Protein AF-A0A7K2IYK0-F1 (afdb_monomer)

Solvent-accessible surface area (backbone atoms only — not comparable to full-atom values): 10012 Å² total; per-residue (Å²): 140,80,87,85,76,92,76,75,66,69,66,56,57,59,49,54,52,54,53,42,45,49,52,19,52,49,24,23,32,51,33,7,49,50,54,51,48,41,28,55,75,58,66,58,79,73,91,75,62,90,92,61,56,68,71,55,55,51,32,27,40,65,24,76,40,80,71,54,72,70,56,46,51,54,50,40,61,76,27,67,50,50,73,67,58,47,53,55,45,52,54,26,53,54,48,40,45,47,46,61,52,54,50,48,54,49,48,69,73,62,60,61,76,74,62,66,74,70,50,80,82,65,51,75,52,46,52,52,14,51,53,26,45,55,50,19,53,52,26,50,55,48,33,75,68,42,73,95,40,64,69,63,24,50,53,25,46,54,54,18,49,58,21,47,53,46,25,52,53,20,53,49,60,50,55,56,60,65,68,74,111

InterPro domains:
  IPR001387 Cro/C1-type, helix-turn-helix domain [PS50943] (48-86)
  IPR001387 Cro/C1-type, helix-turn-helix domain [SM00530] (34-86)
  IPR001387 Cro/C1-type, helix-turn-helix domain [cd00093] (35-82)
  IPR010982 Lambda repressor-like, DNA-binding domain superfamily [G3DSA:1.10.260.40] (26-110)
  IPR010982 Lambda repressor-like, DNA-binding domain superfamily [SSF47413] (27-82)

Structure (mmCIF, N/CA/C/O backbone):
data_AF-A0A7K2IYK0-F1
#
_entry.id   AF-A0A7K2IYK0-F1
#
loop_
_atom_site.group_PDB
_atom_site.id
_atom_site.type_symbol
_atom_site.label_atom_id
_atom_site.label_alt_id
_atom_site.label_comp_id
_atom_site.label_asym_id
_atom_site.label_entity_id
_atom_site.label_seq_id
_atom_site.pdbx_PDB_ins_code
_atom_site.Cartn_x
_atom_site.Cartn_y
_atom_site.Cartn_z
_atom_site.occupancy
_atom_site.B_iso_or_equiv
_atom_site.auth_seq_id
_atom_site.auth_comp_id
_atom_site.auth_asym_id
_atom_site.auth_atom_id
_atom_site.pdbx_PDB_model_num
ATOM 1 N N . MET A 1 1 ? 53.765 -13.766 -18.288 1.00 39.53 1 MET A N 1
ATOM 2 C CA . MET A 1 1 ? 52.969 -14.179 -17.116 1.00 39.53 1 MET A CA 1
ATOM 3 C C . MET A 1 1 ? 52.402 -12.918 -16.496 1.00 39.53 1 MET A C 1
ATOM 5 O O . MET A 1 1 ? 53.135 -12.259 -15.785 1.00 39.53 1 MET A O 1
ATOM 9 N N . ASN A 1 2 ? 51.169 -12.548 -16.836 1.00 37.56 2 ASN A N 1
ATOM 10 C CA . ASN A 1 2 ? 50.399 -11.552 -16.092 1.00 37.56 2 ASN A CA 1
ATOM 11 C C . ASN A 1 2 ? 49.021 -12.178 -15.865 1.00 37.56 2 ASN A C 1
ATOM 13 O O . ASN A 1 2 ? 48.207 -12.258 -16.782 1.00 37.56 2 ASN A O 1
ATOM 17 N N . ASP A 1 3 ? 48.843 -12.726 -14.667 1.00 43.00 3 ASP A N 1
ATOM 18 C CA . ASP A 1 3 ? 47.574 -13.212 -14.136 1.00 43.00 3 ASP A CA 1
ATOM 19 C C . ASP A 1 3 ? 46.789 -12.010 -13.591 1.00 43.00 3 ASP A C 1
ATOM 21 O O . ASP A 1 3 ? 46.897 -11.664 -12.414 1.00 43.00 3 ASP A O 1
ATOM 25 N N . ASP A 1 4 ? 45.995 -11.362 -14.441 1.00 43.53 4 ASP A N 1
ATOM 26 C CA . ASP A 1 4 ? 44.970 -10.414 -13.998 1.00 43.53 4 ASP A CA 1
ATOM 27 C C . ASP A 1 4 ? 43.726 -11.198 -13.555 1.00 43.53 4 ASP A C 1
ATOM 29 O O . ASP A 1 4 ? 42.873 -11.586 -14.356 1.00 43.53 4 ASP A O 1
ATOM 33 N N . ARG A 1 5 ? 43.630 -11.479 -12.249 1.00 49.78 5 ARG A N 1
ATOM 34 C CA . ARG A 1 5 ? 42.417 -12.050 -11.643 1.00 49.78 5 ARG A CA 1
ATOM 35 C C . ARG A 1 5 ? 41.389 -10.948 -11.355 1.00 49.78 5 ARG A C 1
ATOM 37 O O . ARG A 1 5 ? 41.699 -10.023 -10.604 1.00 49.78 5 ARG A O 1
ATOM 44 N N . PRO A 1 6 ? 40.124 -11.082 -11.792 1.00 43.75 6 PRO A N 1
ATOM 45 C CA . PRO A 1 6 ? 39.056 -10.171 -11.402 1.00 43.75 6 PRO A CA 1
ATOM 46 C C . PRO A 1 6 ? 38.407 -10.669 -10.101 1.00 43.75 6 PRO A C 1
ATOM 48 O O . PRO A 1 6 ? 37.537 -11.536 -10.131 1.00 43.75 6 PRO A O 1
ATOM 51 N N . VAL A 1 7 ? 38.819 -10.149 -8.938 1.00 46.53 7 VAL A N 1
ATOM 52 C CA . VAL A 1 7 ? 38.280 -10.611 -7.632 1.00 46.53 7 VAL A CA 1
ATOM 53 C C . VAL A 1 7 ? 37.374 -9.593 -6.923 1.00 46.53 7 VAL A C 1
ATOM 55 O O . VAL A 1 7 ? 36.789 -9.916 -5.897 1.00 46.53 7 VAL A O 1
ATOM 58 N N . SER A 1 8 ? 37.189 -8.376 -7.448 1.00 51.12 8 SER A N 1
ATOM 59 C CA . SER A 1 8 ? 36.652 -7.276 -6.621 1.00 51.12 8 SER A CA 1
ATOM 60 C C . SER A 1 8 ? 35.183 -6.873 -6.846 1.00 51.12 8 SER A C 1
ATOM 62 O O . SER A 1 8 ? 34.665 -6.082 -6.060 1.00 51.12 8 SER A O 1
ATOM 64 N N . ALA A 1 9 ? 34.486 -7.395 -7.864 1.00 47.53 9 ALA A N 1
ATOM 65 C CA . ALA A 1 9 ? 33.077 -7.044 -8.129 1.00 47.53 9 ALA A CA 1
ATOM 66 C C . ALA A 1 9 ? 32.074 -7.879 -7.304 1.00 47.53 9 ALA A C 1
ATOM 68 O O . ALA A 1 9 ? 31.072 -7.362 -6.815 1.00 47.53 9 ALA A O 1
ATOM 69 N N . LYS A 1 10 ? 32.396 -9.156 -7.061 1.00 44.38 10 LYS A N 1
ATOM 70 C CA . LYS A 1 10 ? 31.484 -10.138 -6.450 1.00 44.38 10 LYS A CA 1
ATOM 71 C C . LYS A 1 10 ? 31.170 -9.858 -4.973 1.00 44.38 10 LYS A C 1
ATOM 73 O O . LYS A 1 10 ? 30.095 -10.202 -4.494 1.00 44.38 10 LYS A O 1
ATOM 78 N N . SER A 1 11 ? 32.085 -9.200 -4.259 1.00 50.72 11 SER A N 1
ATOM 79 C CA . SER A 1 11 ? 31.919 -8.875 -2.834 1.00 50.72 11 SER A CA 1
ATOM 80 C C . SER A 1 11 ? 30.997 -7.678 -2.582 1.00 50.72 11 SER A C 1
ATOM 82 O O . SER A 1 11 ? 30.443 -7.562 -1.497 1.00 50.72 11 SER A O 1
ATOM 84 N N . LYS A 1 12 ? 30.819 -6.783 -3.564 1.00 50.81 12 LYS A N 1
ATOM 85 C CA . LYS A 1 12 ? 30.006 -5.565 -3.403 1.00 50.81 12 LYS A CA 1
ATOM 86 C C . LYS A 1 12 ? 28.524 -5.824 -3.686 1.00 50.81 12 LYS A C 1
ATOM 88 O O . LYS A 1 12 ? 27.671 -5.278 -3.000 1.00 50.81 12 LYS A O 1
ATOM 93 N N . GLU A 1 13 ? 28.233 -6.701 -4.645 1.00 46.62 13 GLU A N 1
ATOM 94 C CA . GLU A 1 13 ? 26.870 -7.132 -4.987 1.00 46.62 13 GLU A CA 1
ATOM 95 C C . GLU A 1 13 ? 26.252 -7.993 -3.874 1.00 46.62 13 GLU A C 1
ATOM 97 O O . GLU A 1 13 ? 25.127 -7.742 -3.455 1.00 46.62 13 GLU A O 1
ATOM 102 N N . ALA A 1 14 ? 27.026 -8.925 -3.302 1.00 55.09 14 ALA A N 1
ATOM 103 C CA . ALA A 1 14 ? 26.563 -9.785 -2.209 1.00 55.09 14 ALA A CA 1
ATOM 104 C C . ALA A 1 14 ? 26.219 -9.015 -0.917 1.00 55.09 14 ALA A C 1
ATOM 106 O O . ALA A 1 14 ? 25.334 -9.432 -0.173 1.00 55.09 14 ALA A O 1
ATOM 107 N N . GLN A 1 15 ? 26.901 -7.895 -0.656 1.00 56.34 15 GLN A N 1
ATOM 108 C CA . GLN A 1 15 ? 26.649 -7.044 0.510 1.00 56.34 15 GLN A CA 1
ATOM 109 C C . GLN A 1 15 ? 25.339 -6.250 0.356 1.00 56.34 15 GLN A C 1
ATOM 111 O O . GLN A 1 15 ? 24.518 -6.222 1.268 1.00 56.34 15 GLN A O 1
ATOM 116 N N . VAL A 1 16 ? 25.107 -5.663 -0.825 1.00 57.41 16 VAL A N 1
ATOM 117 C CA . VAL A 1 16 ? 23.902 -4.863 -1.124 1.00 57.41 16 VAL A CA 1
ATOM 118 C C . VAL A 1 16 ? 22.628 -5.709 -1.042 1.00 57.41 16 VAL A C 1
ATOM 120 O O . VAL A 1 16 ? 21.598 -5.233 -0.560 1.00 57.41 16 VAL A O 1
ATOM 123 N N . ASP A 1 17 ? 22.700 -6.972 -1.463 1.00 57.88 17 ASP A N 1
ATOM 124 C CA . ASP A 1 17 ? 21.565 -7.894 -1.398 1.00 57.88 17 ASP A CA 1
ATOM 125 C C . ASP A 1 17 ? 21.222 -8.299 0.046 1.00 57.88 17 ASP A C 1
ATOM 127 O O . ASP A 1 17 ? 20.044 -8.355 0.407 1.00 57.88 17 ASP A O 1
ATOM 131 N N . GLN A 1 18 ? 22.229 -8.506 0.904 1.00 62.62 18 GLN A N 1
ATOM 132 C CA . GLN A 1 18 ? 22.019 -8.800 2.329 1.00 62.62 18 GLN A CA 1
ATOM 133 C C . GLN A 1 18 ? 21.416 -7.612 3.090 1.00 62.62 18 GLN A C 1
ATOM 135 O O . GLN A 1 18 ? 20.529 -7.803 3.930 1.00 62.62 18 GLN A O 1
ATOM 140 N N . ASP A 1 19 ? 21.848 -6.391 2.773 1.00 63.22 19 ASP A N 1
ATOM 141 C CA . ASP A 1 19 ? 21.317 -5.169 3.382 1.00 63.22 19 ASP A CA 1
ATOM 142 C C . ASP A 1 19 ? 19.855 -4.931 2.959 1.00 63.22 19 ASP A C 1
ATOM 144 O O . ASP A 1 19 ? 19.000 -4.619 3.792 1.00 63.22 19 ASP A O 1
ATOM 148 N N . ALA A 1 20 ? 19.523 -5.160 1.682 1.00 63.69 20 ALA A N 1
ATOM 149 C CA . ALA A 1 20 ? 18.159 -5.028 1.163 1.00 63.69 20 ALA A CA 1
ATOM 150 C C . ALA A 1 20 ? 17.187 -6.074 1.745 1.00 63.69 20 ALA A C 1
ATOM 152 O O . ALA A 1 20 ? 16.039 -5.748 2.075 1.00 63.69 20 ALA A O 1
ATOM 153 N N . ASP A 1 21 ? 17.637 -7.321 1.906 1.00 68.81 21 ASP A N 1
ATOM 154 C CA . ASP A 1 21 ? 16.854 -8.381 2.547 1.00 68.81 21 ASP A CA 1
ATOM 155 C C . ASP A 1 21 ? 16.617 -8.077 4.035 1.00 68.81 21 ASP A C 1
ATOM 157 O O . ASP A 1 21 ? 15.493 -8.227 4.533 1.00 68.81 21 ASP A O 1
ATOM 161 N N . SER A 1 22 ? 17.642 -7.578 4.732 1.00 74.50 22 SER A N 1
ATOM 162 C CA . SER A 1 22 ? 17.552 -7.180 6.142 1.00 74.50 22 SER A CA 1
ATOM 163 C C . SER A 1 22 ? 16.535 -6.056 6.331 1.00 74.50 22 SER A C 1
ATOM 165 O O . SER A 1 22 ? 15.566 -6.239 7.076 1.00 74.50 22 SER A O 1
ATOM 167 N N . LEU A 1 23 ? 16.656 -4.970 5.558 1.00 73.12 23 LEU A N 1
ATOM 168 C CA . LEU A 1 23 ? 15.714 -3.845 5.572 1.00 73.12 23 LEU A CA 1
ATOM 169 C C . LEU A 1 23 ? 14.275 -4.302 5.331 1.00 73.12 23 LEU A C 1
ATOM 171 O O . LEU A 1 23 ? 13.358 -3.900 6.039 1.00 73.12 23 LEU A O 1
ATOM 175 N N . CYS A 1 24 ? 14.053 -5.214 4.389 1.00 80.56 24 CYS A N 1
ATOM 176 C CA . CYS A 1 24 ? 12.716 -5.725 4.127 1.00 80.56 24 CYS A CA 1
ATOM 177 C C . CYS A 1 24 ? 12.115 -6.511 5.291 1.00 80.56 24 CYS A C 1
ATOM 179 O O . CYS A 1 24 ? 10.917 -6.404 5.585 1.00 80.56 24 CYS A O 1
ATOM 181 N N . THR A 1 25 ? 12.917 -7.372 5.921 1.00 83.38 25 THR A N 1
ATOM 182 C CA . THR A 1 25 ? 12.450 -8.142 7.076 1.00 83.38 25 THR A CA 1
ATOM 183 C C . THR A 1 25 ? 12.126 -7.227 8.250 1.00 83.38 25 THR A C 1
ATOM 185 O O . THR A 1 25 ? 11.125 -7.456 8.933 1.00 83.38 25 THR A O 1
ATOM 188 N N . GLU A 1 26 ? 12.901 -6.161 8.438 1.00 85.25 26 GLU A N 1
ATOM 189 C CA . GLU A 1 26 ? 12.633 -5.123 9.428 1.00 85.25 26 GLU A CA 1
ATOM 190 C C . GLU A 1 26 ? 11.367 -4.333 9.095 1.00 85.25 26 GLU A C 1
ATOM 192 O O . GLU A 1 26 ? 10.485 -4.239 9.948 1.00 85.25 26 GLU A O 1
ATOM 197 N N . SER A 1 27 ? 11.189 -3.876 7.852 1.00 85.31 27 SER A N 1
ATOM 198 C CA . SER A 1 27 ? 9.978 -3.166 7.417 1.00 85.31 27 SER A CA 1
ATOM 199 C C . SER A 1 27 ? 8.718 -4.021 7.565 1.00 85.31 27 SER A C 1
ATOM 201 O O . SER A 1 27 ? 7.690 -3.525 8.023 1.00 85.31 27 SER A O 1
ATOM 203 N N . LYS A 1 28 ? 8.780 -5.328 7.264 1.00 88.31 28 LYS A N 1
ATOM 204 C CA . LYS A 1 28 ? 7.661 -6.260 7.507 1.00 88.31 28 LYS A CA 1
ATOM 205 C C . LYS A 1 28 ? 7.306 -6.361 8.990 1.00 88.31 28 LYS A C 1
ATOM 207 O O . LYS A 1 28 ? 6.127 -6.338 9.341 1.00 88.31 28 LYS A O 1
ATOM 212 N N . LYS A 1 29 ? 8.308 -6.474 9.866 1.00 89.75 29 LYS A N 1
ATOM 213 C CA . LYS A 1 29 ? 8.097 -6.512 11.321 1.00 89.75 29 LYS A CA 1
ATOM 214 C C . LYS A 1 29 ? 7.529 -5.188 11.828 1.00 89.75 29 LYS A C 1
ATOM 216 O O . LYS A 1 29 ? 6.571 -5.203 12.596 1.00 89.75 29 LYS A O 1
ATOM 221 N N . ALA A 1 30 ? 8.073 -4.064 11.371 1.00 89.56 30 ALA A N 1
ATOM 222 C CA . ALA A 1 30 ? 7.608 -2.730 11.727 1.00 89.56 30 ALA A CA 1
ATOM 223 C C . ALA A 1 30 ? 6.153 -2.506 11.286 1.00 89.56 30 ALA A C 1
ATOM 225 O O . ALA A 1 30 ? 5.342 -2.054 12.094 1.00 89.56 30 ALA A O 1
ATOM 226 N N . LEU A 1 31 ? 5.790 -2.917 10.063 1.00 89.56 31 LEU A N 1
ATOM 227 C CA . LEU A 1 31 ? 4.408 -2.895 9.578 1.00 89.56 31 LEU A CA 1
ATOM 228 C C . LEU A 1 31 ? 3.490 -3.716 10.489 1.00 89.56 31 LEU A C 1
ATOM 230 O O . LEU A 1 31 ? 2.435 -3.240 10.901 1.00 89.56 31 LEU A O 1
ATOM 234 N N . GLY A 1 32 ? 3.901 -4.937 10.836 1.00 90.81 32 GLY A N 1
ATOM 235 C CA . GLY A 1 32 ? 3.133 -5.807 11.722 1.00 90.81 32 GLY A CA 1
ATOM 236 C C . GLY A 1 32 ? 2.910 -5.201 13.111 1.00 90.81 32 GLY A C 1
ATOM 237 O O . GLY A 1 32 ? 1.790 -5.218 13.625 1.00 90.81 32 GLY A O 1
ATOM 238 N N . VAL A 1 33 ? 3.952 -4.603 13.698 1.00 92.38 33 VAL A N 1
ATOM 239 C CA . VAL A 1 33 ? 3.872 -3.896 14.987 1.00 92.38 33 VAL A CA 1
ATOM 240 C C . VAL A 1 33 ? 2.937 -2.692 14.899 1.00 92.38 33 VAL A C 1
ATOM 242 O O . VAL A 1 33 ? 2.118 -2.503 15.801 1.00 92.38 33 VAL A O 1
ATOM 245 N N . HIS A 1 34 ? 3.028 -1.905 13.827 1.00 91.19 34 HIS A N 1
ATOM 246 C CA . HIS A 1 34 ? 2.180 -0.733 13.604 1.00 91.19 34 HIS A CA 1
ATOM 247 C C . HIS A 1 34 ? 0.703 -1.119 13.480 1.00 91.19 34 HIS A C 1
ATOM 249 O O . HIS A 1 34 ? -0.133 -0.624 14.232 1.00 91.19 34 HIS A O 1
ATOM 255 N N . LEU A 1 35 ? 0.386 -2.106 12.638 1.00 88.44 35 LEU A N 1
ATOM 256 C CA . LEU A 1 35 ? -0.976 -2.632 12.489 1.00 88.44 35 LEU A CA 1
ATOM 257 C C . LEU A 1 35 ? -1.519 -3.212 13.802 1.00 88.44 35 LEU A C 1
ATOM 259 O O . LEU A 1 35 ? -2.680 -3.000 14.145 1.00 88.44 35 LEU A O 1
ATOM 263 N N . LYS A 1 36 ? -0.671 -3.887 14.586 1.00 89.12 36 LYS A N 1
ATOM 264 C CA . LYS A 1 36 ? -1.047 -4.398 15.910 1.00 89.12 36 LYS A CA 1
ATOM 265 C C . LYS A 1 36 ? -1.359 -3.272 16.901 1.00 89.12 36 LYS A C 1
ATOM 267 O O . LYS A 1 36 ? -2.216 -3.465 17.764 1.00 89.12 36 LYS A O 1
ATOM 272 N N . ARG A 1 37 ? -0.663 -2.130 16.821 1.00 89.69 37 ARG A N 1
ATOM 273 C CA . ARG A 1 37 ? -0.957 -0.941 17.640 1.00 89.69 37 ARG A CA 1
ATOM 274 C C . ARG A 1 37 ? -2.292 -0.326 17.237 1.00 89.69 37 ARG A C 1
ATOM 276 O O . ARG A 1 37 ? -3.129 -0.162 18.115 1.00 89.69 37 ARG A O 1
ATOM 283 N N . LEU A 1 38 ? -2.514 -0.096 15.943 1.00 88.56 38 LEU A N 1
ATOM 284 C CA . LEU A 1 38 ? -3.783 0.429 15.422 1.00 88.56 38 LEU A CA 1
ATOM 285 C C . LEU A 1 38 ? -4.968 -0.445 15.848 1.00 88.56 38 LEU A C 1
ATOM 287 O O . LEU A 1 38 ? -5.929 0.055 16.422 1.00 88.56 38 LEU A O 1
ATOM 291 N N . ARG A 1 39 ? -4.841 -1.772 15.721 1.00 86.50 39 ARG A N 1
ATOM 292 C CA . ARG A 1 39 ? -5.861 -2.714 16.200 1.00 86.50 39 ARG A CA 1
ATOM 293 C C . ARG A 1 39 ? -6.176 -2.547 17.691 1.00 86.50 39 ARG A C 1
ATOM 295 O O . ARG A 1 39 ? -7.332 -2.623 18.093 1.00 86.50 39 ARG A O 1
ATOM 302 N N . LYS A 1 40 ? -5.145 -2.376 18.527 1.00 87.44 40 LYS A N 1
ATOM 303 C CA . LYS A 1 40 ? -5.315 -2.196 19.978 1.00 87.44 40 LYS A CA 1
ATOM 304 C C . LYS A 1 40 ? -5.993 -0.871 20.314 1.00 87.44 40 LYS A C 1
ATOM 306 O O . LYS A 1 40 ? -6.831 -0.861 21.206 1.00 87.44 40 LYS A O 1
ATOM 311 N N . VAL A 1 41 ? -5.626 0.208 19.622 1.00 86.44 41 VAL A N 1
ATOM 312 C CA . VAL A 1 41 ? -6.247 1.532 19.786 1.00 86.44 41 VAL A CA 1
ATOM 313 C C . VAL A 1 41 ? -7.725 1.478 19.405 1.00 86.44 41 VAL A C 1
ATOM 315 O O . VAL A 1 41 ? -8.555 1.981 20.150 1.00 86.44 41 VAL A O 1
ATOM 318 N N . ALA A 1 42 ? -8.061 0.757 18.335 1.00 82.56 42 ALA A N 1
ATOM 319 C CA . ALA A 1 42 ? -9.439 0.498 17.925 1.00 82.56 42 ALA A CA 1
ATOM 320 C C . ALA A 1 42 ? -10.220 -0.430 18.886 1.00 82.56 42 ALA A C 1
ATOM 322 O O . ALA A 1 42 ? -11.370 -0.767 18.624 1.00 82.56 42 ALA A O 1
ATOM 323 N N . GLY A 1 43 ? -9.608 -0.913 19.977 1.00 79.56 43 GLY A N 1
ATOM 324 C CA . GLY A 1 43 ? -10.257 -1.820 20.932 1.00 79.56 43 GLY A CA 1
ATOM 325 C C . GLY A 1 43 ? -10.560 -3.214 20.369 1.00 79.56 43 GLY A C 1
ATOM 326 O O . GLY A 1 43 ? -11.284 -3.994 20.986 1.00 79.56 43 GLY A O 1
ATOM 327 N N . LEU A 1 44 ? -9.996 -3.566 19.211 1.00 76.38 44 LEU A N 1
ATOM 328 C CA . LEU A 1 44 ? -10.307 -4.808 18.510 1.00 76.38 44 LEU A CA 1
ATOM 329 C C . LEU A 1 44 ? -9.462 -5.965 19.063 1.00 76.38 44 LEU A C 1
ATOM 331 O O . LEU A 1 44 ? -8.387 -6.298 18.556 1.00 76.38 44 LEU A O 1
ATOM 335 N N . SER A 1 45 ? -9.945 -6.619 20.120 1.00 63.12 45 SER A N 1
ATOM 336 C CA . SER A 1 45 ? -9.295 -7.800 20.703 1.00 63.12 45 SER A CA 1
ATOM 337 C C . SER A 1 45 ? -9.812 -9.104 20.090 1.00 63.12 45 SER A C 1
ATOM 339 O O . SER A 1 45 ? -10.503 -9.879 20.738 1.00 63.12 45 SER A O 1
ATOM 341 N N . GLY A 1 46 ? -9.438 -9.379 18.842 1.00 58.59 46 GLY A N 1
ATOM 342 C CA . GLY A 1 46 ? -9.707 -10.672 18.211 1.00 58.59 46 GLY A CA 1
ATOM 343 C C . GLY A 1 46 ? -11.175 -10.916 17.832 1.00 58.59 46 GLY A C 1
ATOM 344 O O . GLY A 1 46 ? -12.111 -10.620 18.557 1.00 58.59 46 GLY A O 1
ATOM 345 N N . TYR A 1 47 ? -11.340 -11.523 16.657 1.00 50.19 47 TYR A N 1
ATOM 346 C CA . TYR A 1 47 ? -12.607 -11.994 16.098 1.00 50.19 47 TYR A CA 1
ATOM 347 C C . TYR A 1 47 ? -13.642 -10.912 15.753 1.00 50.19 47 TYR A C 1
ATOM 349 O O . TYR A 1 47 ? -14.689 -10.798 16.380 1.00 50.19 47 TYR A O 1
ATOM 357 N N . ARG A 1 48 ? -13.349 -10.174 14.672 1.00 52.00 48 ARG A N 1
ATOM 358 C CA . ARG A 1 48 ? -14.239 -9.914 13.513 1.00 52.00 48 ARG A CA 1
ATOM 359 C C . ARG A 1 48 ? -13.693 -8.746 12.688 1.00 52.00 48 ARG A C 1
ATOM 361 O O . ARG A 1 48 ? -14.329 -7.716 12.523 1.00 52.00 48 ARG A O 1
ATOM 368 N N . LEU A 1 49 ? -12.509 -8.934 12.111 1.00 59.31 49 LEU A N 1
ATOM 369 C CA . LEU A 1 49 ? -12.233 -8.268 10.842 1.00 59.31 49 LEU A CA 1
ATOM 370 C C . LEU A 1 49 ? -13.014 -9.072 9.808 1.00 59.31 49 LEU A C 1
ATOM 372 O O . LEU A 1 49 ? -12.623 -10.194 9.485 1.00 59.31 49 LEU A O 1
ATOM 376 N N . SER A 1 50 ? -14.185 -8.579 9.410 1.00 56.12 50 SER A N 1
ATOM 377 C CA . SER A 1 50 ? -15.093 -9.266 8.491 1.00 56.12 50 SER A CA 1
ATOM 378 C C . SER A 1 50 ? -14.336 -9.744 7.245 1.00 56.12 50 SER A C 1
ATOM 380 O O . SER A 1 50 ? -1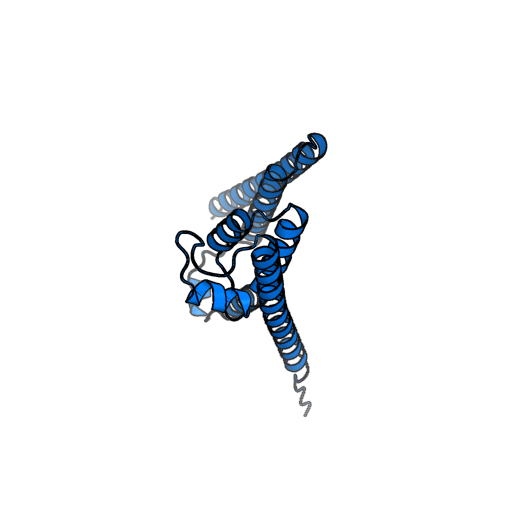3.937 -8.934 6.409 1.00 56.12 50 SER A O 1
ATOM 382 N N . GLY A 1 51 ? -14.116 -11.058 7.140 1.00 63.78 51 GLY A N 1
ATOM 383 C CA . GLY A 1 51 ? -13.507 -11.695 5.969 1.00 63.78 51 GLY A CA 1
ATOM 384 C C . GLY A 1 51 ? -11.991 -11.941 5.997 1.00 63.78 51 GLY A C 1
ATOM 385 O O . GLY A 1 51 ? -11.450 -12.276 4.947 1.00 63.78 51 GLY A O 1
ATOM 386 N N . VAL A 1 52 ? -11.289 -11.804 7.132 1.00 70.00 52 VAL A N 1
ATOM 387 C CA . VAL A 1 52 ? -9.852 -12.153 7.225 1.00 70.00 52 VAL A CA 1
ATOM 388 C C . VAL A 1 52 ? -9.596 -13.178 8.329 1.00 70.00 52 VAL A C 1
ATOM 390 O O . VAL A 1 52 ? -9.884 -12.927 9.499 1.00 70.00 52 VAL A O 1
ATOM 393 N N . ASP A 1 53 ? -8.987 -14.312 7.971 1.00 76.69 53 ASP A N 1
ATOM 394 C CA . ASP A 1 53 ? -8.615 -15.352 8.932 1.00 76.69 53 ASP A CA 1
ATOM 395 C C . ASP A 1 53 ? -7.643 -14.841 10.001 1.00 76.69 53 ASP A C 1
ATOM 397 O O . ASP A 1 53 ? -6.637 -14.184 9.713 1.00 76.69 53 ASP A O 1
ATOM 401 N N . GLN A 1 54 ? -7.872 -15.252 11.249 1.00 78.25 54 GLN A N 1
ATOM 402 C CA . GLN A 1 54 ? -6.995 -14.942 12.383 1.00 78.25 54 GLN A CA 1
ATOM 403 C C . GLN A 1 54 ? -5.540 -15.372 12.130 1.00 78.25 54 GLN A C 1
ATOM 405 O O . GLN A 1 54 ? -4.600 -14.679 12.525 1.00 78.25 54 GLN A O 1
ATOM 410 N N . SER A 1 55 ? -5.341 -16.498 11.437 1.00 81.75 55 SER A N 1
ATOM 411 C CA . SER A 1 55 ? -4.008 -16.990 11.076 1.00 81.75 55 SER A CA 1
ATOM 412 C C . SER A 1 55 ? -3.277 -16.036 10.123 1.00 81.75 55 SER A C 1
ATOM 414 O O . SER A 1 55 ? -2.054 -15.909 10.190 1.00 81.75 55 SER A O 1
ATOM 416 N N . THR A 1 56 ? -4.010 -15.355 9.243 1.00 82.12 56 THR A N 1
ATOM 417 C CA . THR A 1 56 ? -3.484 -14.375 8.289 1.00 82.12 56 THR A CA 1
ATOM 418 C C . THR A 1 56 ? -3.131 -13.082 9.011 1.00 82.12 56 THR A C 1
ATOM 420 O O . THR A 1 56 ? -2.003 -12.609 8.884 1.00 82.12 56 THR A O 1
ATOM 423 N N . VAL A 1 57 ? -4.028 -12.576 9.865 1.00 83.44 57 VAL A N 1
ATOM 424 C CA . VAL A 1 57 ? -3.766 -11.393 10.704 1.00 83.44 57 VAL A CA 1
ATOM 425 C C . VAL A 1 57 ? -2.539 -11.612 11.590 1.00 83.44 57 VAL A C 1
ATOM 427 O O . VAL A 1 57 ? -1.653 -10.766 11.636 1.00 83.44 57 VAL A O 1
ATOM 430 N N . SER A 1 58 ? -2.419 -12.777 12.232 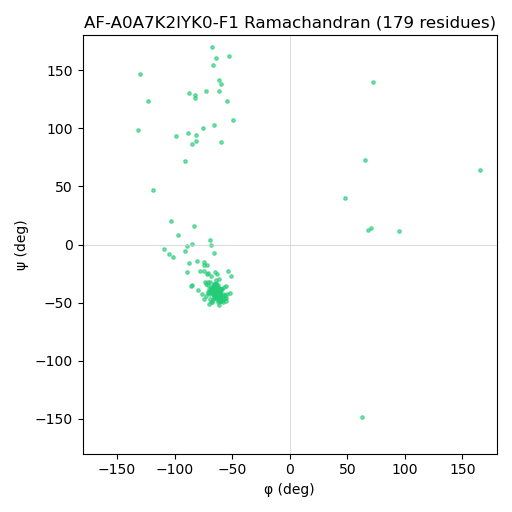1.00 84.38 58 SER A N 1
ATOM 431 C CA . SER A 1 58 ? -1.255 -13.111 13.062 1.00 84.38 58 SER A CA 1
ATOM 432 C C . SER A 1 58 ? 0.050 -13.133 12.260 1.00 84.38 58 SER A C 1
ATOM 434 O O . SER A 1 58 ? 1.061 -12.573 12.693 1.00 84.38 58 SER A O 1
ATOM 436 N N . ARG A 1 59 ? 0.045 -13.736 11.065 1.00 85.44 59 ARG A N 1
ATOM 437 C CA . ARG A 1 59 ? 1.220 -13.758 10.180 1.00 85.44 59 ARG A CA 1
ATOM 438 C C . ARG A 1 59 ? 1.616 -12.355 9.707 1.00 85.44 59 ARG A C 1
ATOM 440 O O . ARG A 1 59 ? 2.808 -12.095 9.569 1.00 85.44 59 ARG A O 1
ATOM 447 N N . ILE A 1 60 ? 0.652 -11.460 9.499 1.00 86.69 60 ILE A N 1
ATOM 448 C CA . ILE A 1 60 ? 0.904 -10.053 9.152 1.00 86.69 60 ILE A CA 1
ATOM 449 C C . ILE A 1 60 ? 1.481 -9.299 10.354 1.00 86.69 60 ILE A C 1
ATOM 451 O O . ILE A 1 60 ? 2.543 -8.695 10.249 1.00 86.69 60 ILE A O 1
ATOM 455 N N . GLU A 1 61 ? 0.838 -9.385 11.520 1.00 86.75 61 GLU A N 1
ATOM 456 C CA . GLU A 1 61 ? 1.257 -8.680 12.743 1.00 86.75 61 GLU A CA 1
ATOM 457 C C . GLU A 1 61 ? 2.631 -9.123 13.261 1.00 86.75 61 GLU A C 1
ATOM 459 O O . GLU A 1 61 ? 3.316 -8.367 13.946 1.00 86.75 61 GLU A O 1
ATOM 464 N N . THR A 1 62 ? 3.046 -10.348 12.936 1.00 86.50 62 THR A N 1
ATOM 465 C CA . THR A 1 62 ? 4.382 -10.875 13.253 1.00 86.50 62 THR A CA 1
ATOM 466 C C . THR A 1 62 ? 5.423 -10.581 12.169 1.00 86.50 62 THR A C 1
ATOM 468 O O . THR A 1 62 ? 6.583 -10.956 12.327 1.00 86.50 62 THR A O 1
ATOM 471 N N . GLY A 1 63 ? 5.036 -9.928 11.067 1.00 84.69 63 GLY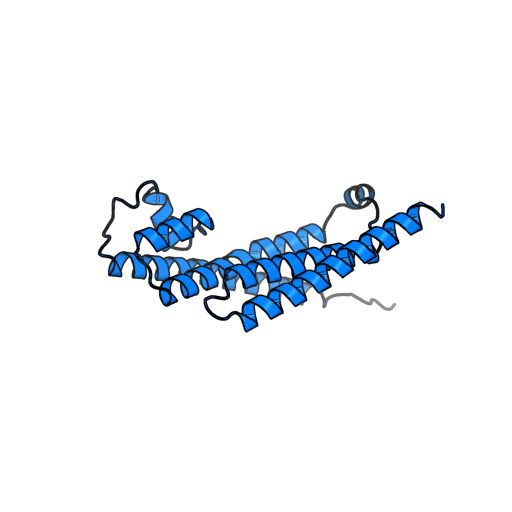 A N 1
ATOM 472 C CA . GLY A 1 63 ? 5.920 -9.619 9.942 1.00 84.69 63 GLY A CA 1
ATOM 473 C C . GLY A 1 63 ? 6.338 -10.838 9.114 1.00 84.69 63 GLY A C 1
ATOM 474 O O . GLY A 1 63 ? 7.271 -10.753 8.317 1.00 84.69 63 GLY A O 1
ATOM 475 N N . ARG A 1 64 ? 5.671 -11.989 9.287 1.00 83.12 64 ARG A N 1
ATOM 476 C CA . ARG A 1 64 ? 5.948 -13.211 8.513 1.00 83.12 64 ARG A CA 1
ATOM 477 C C . ARG A 1 64 ? 5.455 -13.105 7.078 1.00 83.12 64 ARG A C 1
ATOM 479 O O . ARG A 1 64 ? 6.081 -13.665 6.183 1.00 83.12 64 ARG A O 1
ATOM 486 N N . ILE A 1 65 ? 4.343 -12.406 6.861 1.00 82.81 65 ILE A N 1
ATOM 487 C CA . ILE A 1 65 ? 3.804 -12.144 5.526 1.00 82.81 65 ILE A CA 1
ATOM 488 C C . ILE A 1 65 ? 3.510 -10.660 5.359 1.00 82.81 65 ILE A C 1
ATOM 490 O O . ILE A 1 65 ? 3.110 -9.977 6.300 1.00 82.81 65 ILE A O 1
ATOM 494 N N . ARG A 1 66 ? 3.679 -10.177 4.132 1.00 85.19 66 ARG A N 1
ATOM 495 C CA . ARG A 1 66 ? 3.223 -8.853 3.721 1.00 85.19 66 ARG A CA 1
ATOM 496 C C . ARG A 1 66 ? 1.770 -8.970 3.235 1.00 85.19 66 ARG A C 1
ATOM 498 O O . ARG A 1 66 ? 1.505 -9.855 2.419 1.00 85.19 66 ARG A O 1
ATOM 505 N N . PRO A 1 67 ? 0.836 -8.123 3.699 1.00 85.19 67 PRO A N 1
ATOM 506 C CA . PRO A 1 67 ? -0.528 -8.116 3.174 1.00 85.19 67 PRO A CA 1
ATOM 507 C C . PRO A 1 67 ? -0.552 -7.645 1.713 1.00 85.19 67 PRO A C 1
ATOM 509 O O . PRO A 1 67 ? 0.323 -6.890 1.283 1.00 85.19 67 PRO A O 1
ATOM 512 N N . SER A 1 68 ? -1.561 -8.055 0.940 1.00 85.06 68 SER A N 1
ATOM 513 C CA . SER A 1 68 ? -1.850 -7.392 -0.339 1.00 85.06 68 SER A CA 1
ATOM 514 C C . SER A 1 68 ? -2.280 -5.943 -0.089 1.00 85.06 68 SER A C 1
ATOM 516 O O . SER A 1 68 ? -2.691 -5.606 1.022 1.00 85.06 68 SER A O 1
ATOM 518 N N . HIS A 1 69 ? -2.200 -5.087 -1.112 1.00 86.25 69 HIS A N 1
ATOM 519 C CA . HIS A 1 69 ? -2.669 -3.703 -0.995 1.00 86.25 69 HIS A CA 1
ATOM 520 C C . HIS A 1 69 ? -4.133 -3.660 -0.541 1.00 86.25 69 HIS A C 1
ATOM 522 O O . HIS A 1 69 ? -4.468 -2.985 0.421 1.00 86.25 69 HIS A O 1
ATOM 528 N N . GLU A 1 70 ? -4.994 -4.448 -1.186 1.00 85.19 70 GLU A N 1
ATOM 529 C CA . GLU A 1 70 ? -6.415 -4.525 -0.852 1.00 85.19 70 GLU A CA 1
ATOM 530 C C . GLU A 1 70 ? -6.656 -4.976 0.596 1.00 85.19 70 GLU A C 1
ATOM 532 O O . GLU A 1 70 ? -7.466 -4.385 1.306 1.00 85.19 70 GLU A O 1
ATOM 537 N N . LEU A 1 71 ? -5.918 -5.988 1.066 1.00 85.50 71 LEU A N 1
ATOM 538 C CA . LEU A 1 71 ? -6.018 -6.445 2.448 1.00 85.50 71 LEU A CA 1
ATOM 539 C C . LEU A 1 71 ? -5.525 -5.377 3.432 1.00 85.50 71 LEU A C 1
ATOM 541 O O . LEU A 1 71 ? -6.142 -5.195 4.476 1.00 85.50 71 LEU A O 1
ATOM 545 N N . LEU A 1 72 ? -4.445 -4.662 3.107 1.00 89.06 72 LEU A N 1
ATOM 546 C CA . LEU A 1 72 ? -3.951 -3.552 3.921 1.00 89.06 72 LEU A CA 1
ATOM 547 C C . LEU A 1 72 ? -5.007 -2.448 4.045 1.00 89.06 72 LEU A C 1
ATOM 549 O O . LEU A 1 72 ? -5.281 -2.011 5.158 1.00 89.06 72 LEU A O 1
ATOM 553 N N . THR A 1 73 ? -5.632 -2.046 2.935 1.00 87.38 73 THR A N 1
ATOM 554 C CA . THR A 1 73 ? -6.705 -1.043 2.937 1.00 87.38 73 THR A CA 1
ATOM 555 C C . THR A 1 73 ? -7.864 -1.485 3.830 1.00 87.38 73 THR A C 1
ATOM 557 O O . THR A 1 73 ? -8.233 -0.753 4.742 1.00 87.38 73 THR A O 1
ATOM 560 N N . ARG A 1 74 ? -8.351 -2.727 3.675 1.00 86.38 74 ARG A N 1
ATOM 561 C CA . ARG A 1 74 ? -9.428 -3.268 4.526 1.00 86.38 74 ARG A CA 1
ATOM 562 C C . ARG A 1 74 ? -9.064 -3.290 6.012 1.00 86.38 74 ARG A C 1
ATOM 564 O O . ARG A 1 74 ? -9.922 -3.036 6.850 1.00 86.38 74 ARG A O 1
ATOM 571 N N . LEU A 1 75 ? -7.812 -3.613 6.352 1.00 85.81 75 LEU A N 1
ATOM 572 C CA . LEU A 1 75 ? -7.343 -3.601 7.741 1.00 85.81 75 LEU A CA 1
ATOM 573 C C . LEU A 1 75 ? -7.329 -2.182 8.312 1.00 85.81 75 LEU A C 1
ATOM 575 O O . LEU A 1 75 ? -7.779 -1.985 9.433 1.00 85.81 75 LEU A O 1
ATOM 579 N N . LEU A 1 76 ? -6.838 -1.202 7.553 1.00 88.50 76 LEU A N 1
ATOM 580 C CA . LEU A 1 76 ? -6.790 0.196 7.987 1.00 88.50 76 LEU A CA 1
ATOM 581 C C . LEU A 1 76 ? -8.184 0.807 8.138 1.00 88.50 76 LEU A C 1
ATOM 583 O O . LEU A 1 76 ? -8.407 1.567 9.077 1.00 88.50 76 LEU A O 1
ATOM 587 N N . ASP A 1 77 ? -9.116 0.454 7.252 1.00 87.75 77 ASP A N 1
ATOM 588 C CA . ASP A 1 77 ? -10.514 0.870 7.366 1.00 87.75 77 ASP A CA 1
ATOM 589 C C . ASP A 1 77 ? -11.167 0.257 8.604 1.00 87.75 77 ASP A C 1
ATOM 591 O O . ASP A 1 77 ? -11.790 0.965 9.387 1.00 87.75 77 ASP A O 1
ATOM 595 N N . ALA A 1 78 ? -10.962 -1.039 8.837 1.00 84.81 78 ALA A N 1
ATOM 596 C CA . ALA A 1 78 ? -11.530 -1.710 9.998 1.00 84.81 78 ALA A CA 1
ATOM 597 C C . ALA A 1 78 ? -10.882 -1.294 11.329 1.00 84.81 78 ALA A C 1
ATOM 599 O O . ALA A 1 78 ? -11.509 -1.421 12.373 1.00 84.81 78 ALA A O 1
ATOM 600 N N . TYR A 1 79 ? -9.636 -0.818 11.308 1.00 85.88 79 TYR A N 1
ATOM 601 C CA . TYR A 1 79 ? -8.969 -0.235 12.475 1.00 85.88 79 TYR A CA 1
ATOM 602 C C . TYR A 1 79 ? -9.284 1.248 12.662 1.00 85.88 79 TYR A C 1
ATOM 604 O O . TYR A 1 79 ? -8.732 1.848 13.580 1.00 85.88 79 TYR A O 1
ATOM 612 N N . GLU A 1 80 ? -10.106 1.834 11.784 1.00 85.75 80 GLU A N 1
ATOM 613 C CA . GLU A 1 80 ? -10.413 3.267 11.768 1.00 85.75 80 GLU A CA 1
ATOM 614 C C . GLU A 1 80 ? -9.139 4.123 11.855 1.00 85.75 80 GLU A C 1
ATOM 616 O O . GLU A 1 80 ? -9.077 5.127 12.560 1.00 85.75 80 GLU A O 1
ATOM 621 N N . ALA A 1 81 ? -8.086 3.690 11.150 1.00 86.19 81 ALA A N 1
ATOM 622 C CA . ALA A 1 81 ? -6.790 4.346 11.208 1.00 86.19 81 ALA A CA 1
ATOM 623 C C . ALA A 1 81 ? -6.905 5.792 10.712 1.00 86.19 81 ALA A C 1
ATOM 625 O O . ALA A 1 81 ? -7.465 6.046 9.637 1.00 86.19 81 ALA A O 1
ATOM 626 N N . ASP A 1 82 ? -6.334 6.713 11.480 1.00 83.31 82 ASP A N 1
ATOM 627 C CA . ASP A 1 82 ? -6.193 8.114 11.114 1.00 83.31 82 ASP A CA 1
ATOM 628 C C . ASP A 1 82 ? -5.224 8.297 9.936 1.00 83.31 82 ASP A C 1
ATOM 630 O O . ASP A 1 82 ? -4.552 7.365 9.480 1.00 83.31 82 ASP A O 1
ATOM 634 N N . GLN A 1 83 ? -5.177 9.514 9.394 1.00 80.31 83 GLN A N 1
ATOM 635 C CA . GLN A 1 83 ? -4.373 9.811 8.210 1.00 80.31 83 GLN A CA 1
ATOM 636 C C . GLN A 1 83 ? -2.885 9.496 8.432 1.00 80.31 83 GLN A C 1
ATOM 638 O O . GLN A 1 83 ? -2.257 8.873 7.577 1.00 80.31 83 GLN A O 1
ATOM 643 N N . GLU A 1 84 ? -2.344 9.851 9.598 1.00 81.75 84 GLU A N 1
ATOM 644 C CA . GLU A 1 84 ? -0.953 9.572 9.966 1.00 81.75 84 GLU A CA 1
ATOM 645 C C . GLU A 1 84 ? -0.693 8.061 10.083 1.00 81.75 84 GLU A C 1
ATOM 647 O O . GLU A 1 84 ? 0.267 7.531 9.513 1.00 81.75 84 GLU A O 1
ATOM 652 N N . GLY A 1 85 ? -1.594 7.324 10.740 1.00 81.31 85 GLY A N 1
ATOM 653 C CA . GLY A 1 85 ? -1.521 5.873 10.849 1.00 81.31 85 GLY A CA 1
ATOM 654 C C . GLY A 1 85 ? -1.570 5.170 9.492 1.00 81.31 85 GLY A C 1
ATOM 655 O O . GLY A 1 85 ? -0.837 4.194 9.288 1.00 81.31 85 GLY A O 1
ATOM 656 N N . ARG A 1 86 ? -2.381 5.675 8.555 1.00 88.50 86 ARG A N 1
ATOM 657 C CA . ARG A 1 86 ? -2.476 5.177 7.173 1.00 88.50 86 ARG A CA 1
ATOM 658 C C . ARG A 1 86 ? -1.194 5.441 6.388 1.00 88.50 86 ARG A C 1
ATOM 660 O O . ARG A 1 86 ? -0.667 4.511 5.777 1.00 88.50 86 ARG A O 1
ATOM 667 N N . GLU A 1 87 ? -0.675 6.666 6.416 1.00 84.81 87 GLU A N 1
ATOM 668 C CA . GLU A 1 87 ? 0.560 7.040 5.714 1.00 84.81 87 GLU A CA 1
ATOM 669 C C . GLU A 1 87 ? 1.744 6.194 6.185 1.00 84.81 87 GLU A C 1
ATOM 671 O O . GLU A 1 87 ? 2.440 5.582 5.368 1.00 84.81 87 GLU A O 1
ATOM 676 N N . GLN A 1 88 ? 1.904 6.052 7.502 1.00 86.88 88 GLN A N 1
ATOM 677 C CA . GLN A 1 88 ? 2.959 5.229 8.081 1.00 86.88 88 GLN A CA 1
ATOM 678 C C . GLN A 1 88 ? 2.824 3.750 7.684 1.00 86.88 88 GLN A C 1
ATOM 680 O O . GLN A 1 88 ? 3.822 3.085 7.397 1.00 86.88 88 GLN A O 1
ATOM 685 N N . ALA A 1 89 ? 1.598 3.221 7.616 1.00 89.44 89 ALA A N 1
ATOM 686 C CA . ALA A 1 89 ? 1.361 1.849 7.176 1.00 89.44 89 ALA A CA 1
ATOM 687 C C . ALA A 1 89 ? 1.738 1.637 5.699 1.00 89.44 89 ALA A C 1
ATOM 689 O O . ALA A 1 89 ? 2.381 0.636 5.376 1.00 89.44 89 ALA A O 1
ATOM 690 N N . TYR A 1 90 ? 1.387 2.570 4.808 1.00 88.38 90 TYR A N 1
ATOM 691 C CA . TYR A 1 90 ? 1.740 2.479 3.388 1.00 88.38 90 TYR A CA 1
ATOM 692 C C . TYR A 1 90 ? 3.246 2.628 3.143 1.00 88.38 90 TYR A C 1
ATOM 694 O O . TYR A 1 90 ? 3.795 1.876 2.339 1.00 88.38 90 TYR A O 1
ATOM 702 N N . LEU A 1 91 ? 3.933 3.513 3.874 1.00 89.19 91 LEU A N 1
ATOM 703 C CA . LEU A 1 91 ? 5.394 3.645 3.804 1.00 89.19 91 LEU A CA 1
ATOM 704 C C . LEU A 1 91 ? 6.098 2.335 4.181 1.00 89.19 91 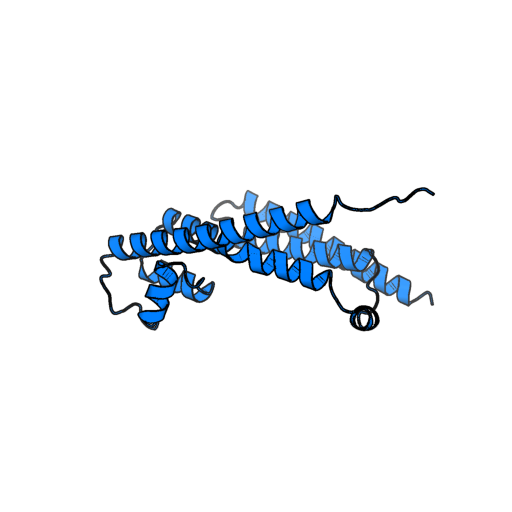LEU A C 1
ATOM 706 O O . LEU A 1 91 ? 6.949 1.840 3.441 1.00 89.19 91 LEU A O 1
ATOM 710 N N . LEU A 1 92 ? 5.702 1.726 5.303 1.00 88.81 92 LEU A N 1
ATOM 711 C CA . LEU A 1 92 ? 6.262 0.447 5.749 1.00 88.81 92 LEU A CA 1
ATOM 712 C C . LEU A 1 92 ? 5.915 -0.700 4.786 1.00 88.81 92 LEU A C 1
ATOM 714 O O . LEU A 1 92 ? 6.721 -1.610 4.578 1.00 88.81 92 LEU A O 1
ATOM 718 N N . TRP A 1 93 ? 4.730 -0.661 4.173 1.00 89.75 93 TRP A N 1
ATOM 719 C CA . TRP A 1 93 ? 4.299 -1.643 3.180 1.00 89.75 93 TRP A CA 1
ATOM 720 C C . TRP A 1 93 ? 5.079 -1.561 1.864 1.00 89.75 93 TRP A C 1
ATOM 722 O O . TRP A 1 93 ? 5.345 -2.607 1.261 1.00 89.75 93 TRP A O 1
ATOM 732 N N . ASP A 1 94 ? 5.445 -0.358 1.425 1.00 85.62 94 ASP A N 1
ATOM 733 C CA . ASP A 1 94 ? 6.275 -0.132 0.239 1.00 85.62 94 ASP A CA 1
ATOM 734 C C . ASP A 1 94 ? 7.714 -0.615 0.475 1.00 85.62 94 ASP A C 1
ATOM 736 O O . ASP A 1 94 ? 8.243 -1.429 -0.284 1.00 85.62 94 ASP A O 1
ATOM 740 N N . GLN A 1 95 ? 8.307 -0.256 1.618 1.00 82.81 95 GLN A N 1
ATOM 741 C CA . GLN A 1 95 ? 9.646 -0.720 2.002 1.00 82.81 95 GLN A CA 1
ATOM 742 C C . GLN A 1 95 ? 9.715 -2.250 2.167 1.00 82.81 95 GLN A C 1
ATOM 744 O O . GLN A 1 95 ? 10.686 -2.898 1.773 1.00 82.81 95 GLN A O 1
ATOM 749 N N . ALA A 1 96 ? 8.636 -2.869 2.653 1.00 83.12 96 ALA A N 1
ATOM 750 C CA . ALA A 1 96 ? 8.497 -4.322 2.731 1.00 83.12 96 ALA A CA 1
ATOM 751 C C . ALA A 1 96 ? 8.438 -5.029 1.354 1.00 83.12 96 ALA A C 1
ATOM 753 O O . ALA A 1 96 ? 8.442 -6.262 1.312 1.00 83.12 96 ALA A O 1
ATOM 754 N N . GLN A 1 97 ? 8.364 -4.300 0.232 1.00 75.25 97 GLN A N 1
ATOM 755 C CA . GLN A 1 97 ? 8.357 -4.860 -1.127 1.00 75.25 97 GLN A CA 1
ATOM 756 C C . GLN A 1 97 ? 9.753 -5.025 -1.740 1.00 75.25 97 GLN A C 1
ATOM 758 O O . GLN A 1 97 ? 9.928 -5.849 -2.643 1.00 75.25 97 GLN A O 1
ATOM 763 N N . LEU A 1 98 ? 10.732 -4.255 -1.260 1.00 60.31 98 LEU A N 1
ATOM 764 C CA . LEU A 1 98 ? 12.008 -4.020 -1.940 1.00 60.31 98 LEU A CA 1
ATOM 765 C C . LEU A 1 98 ? 12.780 -5.277 -2.402 1.00 60.31 98 LEU A C 1
A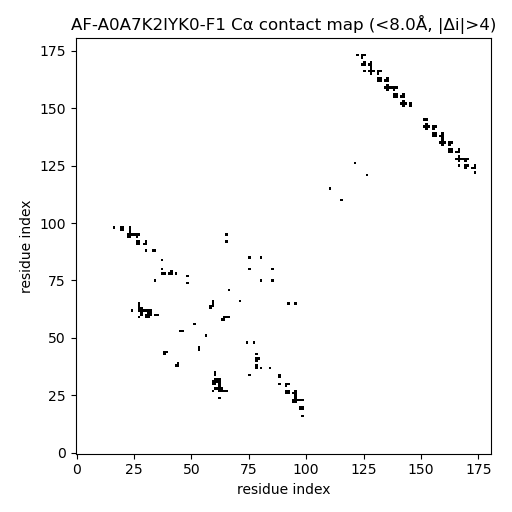TOM 767 O O . LEU A 1 98 ? 13.191 -5.270 -3.560 1.00 60.31 98 LEU A O 1
ATOM 771 N N . PRO A 1 99 ? 12.900 -6.392 -1.652 1.00 55.69 99 PRO A N 1
ATOM 772 C CA . PRO A 1 99 ? 13.755 -7.512 -2.051 1.00 55.69 99 PRO A CA 1
ATOM 773 C C . PRO A 1 99 ? 13.166 -8.345 -3.186 1.00 55.69 99 PRO A C 1
ATOM 775 O O . PRO A 1 99 ? 13.902 -8.979 -3.936 1.00 55.69 99 PRO A O 1
ATOM 778 N N . LEU A 1 100 ? 11.842 -8.319 -3.386 1.00 52.00 100 LEU A N 1
ATOM 779 C CA . LEU A 1 100 ? 11.249 -8.938 -4.573 1.00 52.00 100 LEU A CA 1
ATOM 780 C C . LEU A 1 100 ? 11.522 -8.105 -5.825 1.00 52.00 100 LEU A C 1
ATOM 782 O O . LEU A 1 100 ? 11.674 -8.679 -6.895 1.00 52.00 100 LEU A O 1
ATOM 786 N N . GLN A 1 101 ? 11.608 -6.778 -5.713 1.00 51.47 101 GLN A N 1
ATOM 787 C CA . GLN A 1 101 ? 11.864 -5.904 -6.860 1.00 51.47 101 GLN A CA 1
ATOM 788 C C . GLN A 1 101 ? 13.348 -5.872 -7.234 1.00 51.47 101 GLN A C 1
ATOM 790 O O . GLN A 1 101 ? 13.658 -5.917 -8.424 1.00 51.47 101 GLN A O 1
ATOM 795 N N . THR A 1 102 ? 14.266 -5.865 -6.260 1.00 51.03 102 THR A N 1
ATOM 796 C CA . THR A 1 102 ? 15.704 -6.038 -6.531 1.00 51.03 102 THR A CA 1
ATOM 797 C C . THR A 1 102 ? 15.986 -7.417 -7.110 1.00 51.03 102 THR A C 1
ATOM 799 O O . THR A 1 102 ? 16.610 -7.498 -8.167 1.00 51.03 102 T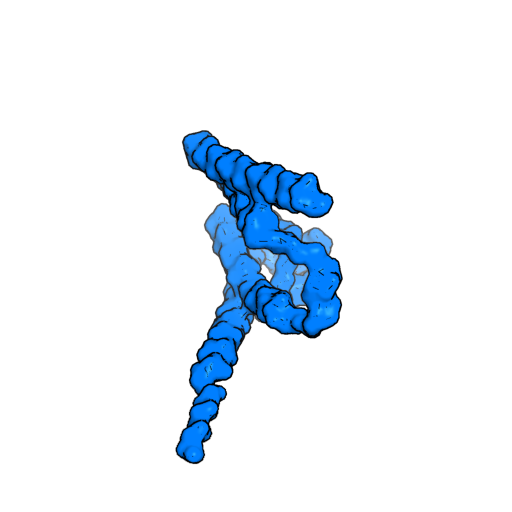HR A O 1
ATOM 802 N N . ARG A 1 103 ? 15.431 -8.495 -6.534 1.00 48.06 103 ARG A N 1
ATOM 803 C CA . ARG A 1 103 ? 15.600 -9.849 -7.087 1.00 48.06 103 ARG A CA 1
ATOM 804 C C . ARG A 1 103 ? 14.950 -10.001 -8.469 1.00 48.06 103 ARG A C 1
ATOM 806 O O . ARG A 1 103 ? 15.547 -10.605 -9.351 1.00 48.06 103 ARG A O 1
ATOM 813 N N . ARG A 1 104 ? 13.767 -9.422 -8.716 1.00 46.16 104 ARG A N 1
ATOM 814 C CA . ARG A 1 104 ? 13.122 -9.446 -10.044 1.00 46.16 104 ARG A CA 1
ATOM 815 C C . ARG A 1 104 ? 13.921 -8.654 -11.080 1.00 46.16 104 ARG A C 1
ATOM 817 O O . ARG A 1 104 ? 14.097 -9.153 -12.183 1.00 46.16 104 ARG A O 1
ATOM 824 N N . ARG A 1 105 ? 14.487 -7.495 -10.717 1.00 48.97 105 ARG A N 1
ATOM 825 C CA . ARG A 1 105 ? 15.424 -6.750 -11.580 1.00 48.97 105 ARG A CA 1
ATOM 826 C C . ARG A 1 105 ? 16.704 -7.539 -11.873 1.00 48.97 105 ARG A C 1
ATOM 828 O O . ARG A 1 105 ? 17.173 -7.500 -13.004 1.00 48.97 105 ARG A O 1
ATOM 835 N N . GLN A 1 106 ? 17.243 -8.275 -10.900 1.00 50.12 106 GLN A N 1
ATOM 836 C CA . GLN A 1 106 ? 18.415 -9.134 -11.107 1.00 50.12 106 GLN A CA 1
ATOM 837 C C . GLN A 1 106 ? 18.110 -10.353 -11.989 1.00 50.12 106 GLN A C 1
ATOM 839 O O . GLN A 1 106 ? 18.908 -10.678 -12.866 1.00 50.12 106 GLN A O 1
ATOM 844 N N . VAL A 1 107 ? 16.945 -10.990 -11.822 1.00 50.06 107 VAL A N 1
ATOM 845 C CA . VAL A 1 107 ? 16.479 -12.084 -12.698 1.00 50.06 107 VAL A CA 1
ATOM 846 C C . VAL A 1 107 ? 16.229 -11.577 -14.121 1.00 50.06 107 VAL A C 1
ATOM 848 O O . VAL A 1 107 ? 16.574 -12.255 -15.084 1.00 50.06 107 VAL A O 1
ATOM 851 N N . GLU A 1 108 ? 15.727 -10.350 -14.284 1.00 47.94 108 GLU A N 1
ATOM 852 C CA . GLU A 1 108 ? 15.653 -9.695 -15.597 1.00 47.94 108 GLU A CA 1
ATOM 853 C C . GLU A 1 108 ? 17.051 -9.490 -16.226 1.00 47.94 108 GLU A C 1
ATOM 855 O O . GLU A 1 108 ? 17.182 -9.527 -17.449 1.00 47.94 108 GLU A O 1
ATOM 860 N N . GLY A 1 109 ? 18.094 -9.324 -15.401 1.00 47.62 109 GLY A N 1
ATOM 861 C CA . GLY A 1 109 ? 19.505 -9.275 -15.809 1.00 47.62 109 GLY A CA 1
ATOM 862 C C . GLY A 1 109 ? 20.163 -10.645 -16.043 1.00 47.62 109 GLY A C 1
ATOM 863 O O . GLY A 1 109 ? 21.214 -10.713 -16.671 1.00 47.62 109 GLY A O 1
ATOM 864 N N . THR A 1 110 ? 19.536 -11.740 -15.601 1.00 48.84 110 THR A N 1
ATOM 865 C CA . THR A 1 110 ? 19.992 -13.135 -15.775 1.00 48.84 110 THR A CA 1
ATOM 866 C C . THR A 1 110 ? 18.983 -13.956 -16.580 1.00 48.84 110 THR A C 1
ATOM 868 O O . THR A 1 110 ? 18.640 -15.088 -16.242 1.00 48.84 110 THR A O 1
ATOM 871 N N . ARG A 1 111 ? 18.502 -13.404 -17.699 1.00 44.16 111 ARG A N 1
ATOM 872 C CA . ARG A 1 111 ? 17.765 -14.200 -18.687 1.00 44.16 111 ARG A CA 1
ATOM 873 C C . ARG A 1 111 ? 18.729 -15.127 -19.438 1.00 44.16 111 ARG A C 1
ATOM 875 O O . ARG A 1 111 ? 19.765 -14.652 -19.912 1.00 44.16 111 ARG A O 1
ATOM 882 N N . PRO A 1 112 ? 18.416 -16.426 -19.592 1.00 47.03 112 PRO A N 1
ATOM 883 C CA . PRO A 1 112 ? 19.201 -17.299 -20.452 1.00 47.03 112 PRO A CA 1
ATOM 884 C C . PRO A 1 112 ? 19.154 -16.773 -21.895 1.00 47.03 112 PRO A C 1
ATOM 886 O O . PRO A 1 112 ? 18.128 -16.271 -22.350 1.00 47.03 112 PRO A O 1
ATOM 889 N N . ALA A 1 113 ? 20.277 -16.866 -22.611 1.00 49.50 113 ALA A N 1
ATOM 890 C CA . ALA A 1 113 ? 20.515 -16.188 -23.893 1.00 49.50 113 ALA A CA 1
ATOM 891 C C . ALA A 1 113 ? 19.443 -16.431 -24.979 1.00 49.50 113 ALA A C 1
ATOM 893 O O . ALA A 1 113 ? 19.272 -15.603 -25.870 1.00 49.50 113 ALA A O 1
ATOM 894 N N . TRP A 1 114 ? 18.681 -17.523 -24.894 1.00 53.25 114 TRP A N 1
ATOM 895 C CA . TRP A 1 114 ? 17.596 -17.826 -25.829 1.00 53.25 114 TRP A CA 1
ATOM 896 C C . TRP A 1 114 ? 16.336 -16.963 -25.631 1.00 53.25 114 TRP A C 1
ATOM 898 O O . TRP A 1 114 ? 15.544 -16.837 -26.559 1.00 53.25 114 TRP A O 1
ATOM 908 N N . ASP A 1 115 ? 16.173 -16.301 -24.482 1.00 42.16 115 ASP A N 1
ATOM 909 C CA . ASP A 1 115 ? 15.040 -15.405 -24.204 1.00 42.16 115 ASP A CA 1
ATOM 910 C C . ASP A 1 115 ? 15.300 -13.956 -24.686 1.00 42.16 115 ASP A C 1
ATOM 912 O O . ASP A 1 115 ? 14.372 -13.169 -24.881 1.00 42.16 115 ASP A O 1
ATOM 916 N N . GLN A 1 116 ? 16.563 -13.598 -24.973 1.00 48.62 116 GLN A N 1
ATOM 917 C CA . GLN A 1 116 ? 16.899 -12.351 -25.684 1.00 48.62 116 GLN A CA 1
ATOM 918 C C . GLN A 1 116 ? 16.528 -12.411 -27.172 1.00 48.62 116 GLN A C 1
ATOM 920 O O . GLN A 1 116 ? 16.252 -11.373 -27.769 1.00 48.62 116 GLN A O 1
ATOM 925 N N . ALA A 1 117 ? 16.462 -13.609 -27.760 1.00 43.59 117 ALA A N 1
ATOM 926 C CA . ALA A 1 117 ? 16.083 -13.798 -29.160 1.00 43.59 117 ALA A CA 1
ATOM 927 C C . ALA A 1 117 ? 14.572 -13.613 -29.413 1.00 43.59 117 ALA A C 1
ATOM 929 O O . ALA A 1 117 ? 14.164 -13.452 -30.561 1.00 43.59 117 ALA A O 1
ATOM 930 N N . ALA A 1 118 ? 13.745 -13.614 -28.358 1.00 42.72 118 ALA A N 1
ATOM 931 C CA . ALA A 1 118 ? 12.285 -13.549 -28.462 1.00 42.72 118 ALA A CA 1
ATOM 932 C C . ALA A 1 118 ? 11.686 -12.159 -28.182 1.00 42.72 118 ALA A C 1
ATOM 934 O O . ALA A 1 118 ? 10.503 -11.939 -28.453 1.00 42.72 118 ALA A O 1
ATOM 935 N N . ARG A 1 119 ? 12.464 -11.190 -27.674 1.00 43.97 119 ARG A N 1
ATOM 936 C CA . ARG A 1 119 ? 11.996 -9.797 -27.645 1.00 43.97 119 ARG A CA 1
ATOM 937 C C . ARG A 1 119 ? 12.250 -9.195 -29.025 1.00 43.97 119 ARG A C 1
ATOM 939 O O . ARG A 1 119 ? 13.401 -9.204 -29.461 1.00 43.97 119 ARG A O 1
ATOM 946 N N . PRO A 1 120 ? 11.242 -8.614 -29.706 1.00 49.53 120 PRO A N 1
ATOM 947 C CA . PRO A 1 120 ? 11.561 -7.693 -30.784 1.00 49.53 120 PRO A CA 1
ATOM 948 C C . PRO A 1 120 ? 12.475 -6.643 -30.157 1.00 49.53 120 PRO A C 1
ATOM 950 O O . PRO A 1 120 ? 12.135 -6.089 -29.110 1.00 49.53 120 PRO A O 1
ATOM 953 N N . ALA A 1 121 ? 13.674 -6.466 -30.710 1.00 49.53 121 ALA A N 1
ATOM 954 C CA . ALA A 1 121 ? 14.656 -5.524 -30.202 1.00 49.53 121 ALA A CA 1
ATOM 955 C C . ALA A 1 121 ? 14.047 -4.116 -30.246 1.00 49.53 121 ALA A C 1
ATOM 957 O O . ALA A 1 121 ? 14.143 -3.400 -31.242 1.00 49.53 121 ALA A O 1
ATOM 958 N N . CYS A 1 122 ? 13.349 -3.735 -29.178 1.00 52.81 122 CYS A N 1
ATOM 959 C CA . CYS A 1 122 ? 12.816 -2.404 -29.004 1.00 52.81 122 CYS A CA 1
ATOM 960 C C . CYS A 1 122 ? 14.034 -1.502 -28.872 1.00 52.81 122 CYS A C 1
ATOM 962 O O . CYS A 1 122 ? 14.705 -1.507 -27.842 1.00 52.81 122 CYS A O 1
ATOM 964 N N . GLY A 1 123 ? 14.363 -0.785 -29.948 1.00 63.75 123 GLY A N 1
ATOM 965 C CA . GLY A 1 123 ? 15.497 0.130 -29.959 1.00 63.75 123 GLY A CA 1
ATOM 966 C C . GLY A 1 123 ? 15.432 1.119 -28.784 1.00 63.75 123 GLY A C 1
ATOM 967 O O . GLY A 1 123 ? 14.355 1.331 -28.219 1.00 63.75 123 GLY A O 1
ATOM 968 N N . PRO A 1 124 ? 16.552 1.775 -28.434 1.00 70.12 124 PRO A N 1
ATOM 969 C CA . PRO A 1 124 ? 16.683 2.618 -27.235 1.00 70.12 124 PRO A CA 1
ATOM 970 C C . PRO A 1 124 ? 15.565 3.666 -27.078 1.00 70.12 124 PRO A C 1
ATOM 972 O O . PRO A 1 124 ? 15.179 4.024 -25.971 1.00 70.12 124 PRO A O 1
ATOM 975 N N . THR A 1 125 ? 14.976 4.101 -28.189 1.00 72.50 125 THR A N 1
ATOM 976 C CA . THR A 1 125 ? 13.831 5.014 -28.231 1.00 72.50 125 THR A CA 1
ATOM 977 C C . THR A 1 125 ? 12.540 4.426 -27.655 1.00 72.50 125 THR A C 1
ATOM 979 O O . THR A 1 125 ? 11.846 5.119 -26.922 1.00 72.50 125 THR A O 1
ATOM 982 N N . LEU A 1 126 ? 12.216 3.159 -27.931 1.00 74.69 126 LEU A N 1
ATOM 983 C CA . LEU A 1 126 ? 11.028 2.508 -27.362 1.00 74.69 126 LEU A CA 1
ATOM 984 C C . LEU A 1 126 ? 11.200 2.225 -25.867 1.00 74.69 126 LEU A C 1
ATOM 986 O O . LEU A 1 126 ? 10.231 2.308 -25.119 1.00 74.69 126 LEU A O 1
ATOM 990 N N . LEU A 1 127 ? 12.430 1.948 -25.424 1.00 76.75 127 LEU A N 1
ATOM 991 C CA . LEU A 1 127 ? 12.741 1.801 -24.002 1.00 76.75 127 LEU A CA 1
ATOM 992 C C . LEU A 1 127 ? 12.561 3.129 -23.248 1.00 76.75 127 LEU A C 1
ATOM 994 O O . LEU A 1 127 ? 11.944 3.153 -22.186 1.00 76.75 127 LEU A O 1
ATOM 998 N N . ALA A 1 128 ? 13.030 4.241 -23.825 1.00 75.00 128 ALA A N 1
ATOM 999 C CA . ALA A 1 128 ? 12.789 5.578 -23.282 1.00 75.00 128 ALA A CA 1
ATOM 1000 C C . ALA A 1 128 ? 11.288 5.921 -23.244 1.00 75.00 128 ALA A C 1
ATOM 1002 O O . ALA A 1 128 ? 10.805 6.448 -22.244 1.00 75.00 128 ALA A O 1
ATOM 1003 N N . GLY A 1 129 ? 10.536 5.550 -24.287 1.00 80.44 129 GLY A N 1
ATOM 1004 C CA . GLY A 1 129 ? 9.077 5.674 -24.310 1.00 80.44 129 GLY A CA 1
ATOM 1005 C C . GLY A 1 129 ? 8.391 4.863 -23.206 1.00 80.44 129 GLY A C 1
ATOM 1006 O O . GLY A 1 129 ? 7.498 5.371 -22.541 1.00 80.44 129 GLY A O 1
ATOM 1007 N N . ALA A 1 130 ? 8.835 3.633 -22.941 1.00 80.94 130 ALA A N 1
ATOM 1008 C CA . ALA A 1 130 ? 8.293 2.824 -21.848 1.00 80.94 130 ALA A CA 1
ATOM 1009 C C . ALA A 1 130 ? 8.556 3.458 -20.469 1.00 80.94 130 ALA A C 1
ATOM 1011 O O . ALA A 1 130 ? 7.647 3.539 -19.646 1.00 80.94 130 ALA A O 1
ATOM 1012 N N . SER A 1 131 ? 9.765 3.980 -20.240 1.00 82.12 131 SER A N 1
ATOM 1013 C CA . SER A 1 131 ? 10.090 4.704 -19.003 1.00 82.12 131 SER A CA 1
ATOM 1014 C C . SER A 1 131 ? 9.237 5.965 -18.833 1.00 82.12 131 SER A C 1
ATOM 1016 O O . SER A 1 131 ? 8.755 6.238 -17.736 1.00 82.12 131 SER A O 1
ATOM 1018 N N . ALA A 1 132 ? 9.007 6.718 -19.914 1.00 82.88 132 ALA A N 1
ATOM 1019 C CA . ALA A 1 132 ? 8.131 7.886 -19.885 1.00 82.88 132 ALA A CA 1
ATOM 1020 C C . ALA A 1 132 ? 6.673 7.502 -19.572 1.00 82.88 132 ALA A C 1
ATOM 1022 O O . ALA A 1 132 ? 6.004 8.204 -18.819 1.00 82.88 132 ALA A O 1
ATOM 1023 N N . ALA A 1 133 ? 6.190 6.361 -20.073 1.00 84.88 133 ALA A N 1
ATOM 1024 C CA . ALA A 1 133 ? 4.854 5.860 -19.749 1.00 84.88 133 ALA A CA 1
ATOM 1025 C C . ALA A 1 133 ? 4.712 5.523 -18.253 1.00 84.88 133 ALA A C 1
ATOM 1027 O O . ALA A 1 133 ? 3.704 5.865 -17.632 1.00 84.88 133 ALA A O 1
ATOM 1028 N N . GLU A 1 134 ? 5.731 4.900 -17.653 1.00 87.56 134 GLU A N 1
ATOM 1029 C CA . GLU A 1 134 ? 5.753 4.630 -16.210 1.00 87.56 134 GLU A CA 1
ATOM 1030 C C . GLU A 1 134 ? 5.773 5.917 -15.374 1.00 87.56 134 GLU A C 1
ATOM 1032 O O . GLU A 1 134 ? 5.098 5.997 -14.345 1.00 87.56 134 GLU A O 1
ATOM 1037 N N . ASP A 1 135 ? 6.529 6.930 -15.805 1.00 82.75 135 ASP A N 1
ATOM 1038 C CA . ASP A 1 135 ? 6.557 8.236 -15.143 1.00 82.75 135 ASP A CA 1
ATOM 1039 C C . ASP A 1 135 ? 5.192 8.935 -15.231 1.00 82.75 135 ASP A C 1
ATOM 1041 O O . ASP A 1 135 ? 4.687 9.408 -14.212 1.00 82.75 135 ASP A O 1
ATOM 1045 N N . ALA A 1 136 ? 4.548 8.933 -16.405 1.00 87.25 136 ALA A N 1
ATOM 1046 C CA . ALA A 1 136 ? 3.203 9.485 -16.587 1.00 87.25 136 ALA A CA 1
ATOM 1047 C C . ALA A 1 136 ? 2.186 8.834 -15.635 1.00 87.25 136 ALA A C 1
ATOM 1049 O O . ALA A 1 136 ? 1.432 9.529 -14.953 1.00 87.25 136 ALA A O 1
ATOM 1050 N N . ALA A 1 137 ? 2.207 7.501 -15.523 1.00 88.31 137 ALA A N 1
ATOM 1051 C CA . ALA A 1 137 ? 1.327 6.768 -14.614 1.00 88.31 137 ALA A CA 1
ATOM 1052 C C . ALA A 1 137 ? 1.542 7.170 -13.142 1.00 88.31 137 ALA A C 1
ATOM 1054 O O . ALA A 1 137 ? 0.577 7.319 -12.383 1.00 88.31 137 ALA A O 1
ATOM 1055 N N . ARG A 1 138 ? 2.797 7.402 -12.733 1.00 89.12 138 ARG A N 1
ATOM 1056 C CA . ARG A 1 138 ? 3.126 7.886 -11.383 1.00 89.12 138 ARG A CA 1
ATOM 1057 C C . ARG A 1 138 ? 2.595 9.296 -11.130 1.00 89.12 138 ARG A C 1
ATOM 1059 O O . ARG A 1 138 ? 2.043 9.541 -10.056 1.00 89.12 138 ARG A O 1
ATOM 1066 N N . TYR A 1 139 ? 2.719 10.204 -12.094 1.00 89.12 139 TYR A N 1
ATOM 1067 C CA . TYR A 1 139 ? 2.193 11.566 -11.977 1.00 89.12 139 TYR A CA 1
ATOM 1068 C C . TYR A 1 139 ? 0.662 11.601 -11.891 1.00 89.12 139 TYR A C 1
ATOM 1070 O O . TYR A 1 139 ? 0.126 12.240 -10.986 1.00 89.12 139 TYR A O 1
ATOM 1078 N N . LEU A 1 140 ? -0.039 10.831 -12.731 1.00 89.25 140 LEU A N 1
ATOM 1079 C CA . LEU A 1 140 ? -1.501 10.696 -12.674 1.00 89.25 140 LEU A CA 1
ATOM 1080 C C . LEU A 1 140 ? -1.974 10.135 -11.329 1.00 89.25 140 LEU A C 1
ATOM 1082 O O . LEU A 1 140 ? -2.900 10.668 -10.718 1.00 89.25 140 LEU A O 1
ATOM 1086 N N . THR A 1 141 ? -1.287 9.106 -10.825 1.00 89.81 141 THR A N 1
ATOM 1087 C CA . THR A 1 141 ? -1.581 8.540 -9.502 1.00 89.81 141 THR A CA 1
ATOM 1088 C C . THR A 1 141 ? -1.400 9.601 -8.415 1.00 89.81 141 THR A C 1
ATOM 1090 O O . THR A 1 141 ? -2.272 9.781 -7.574 1.00 89.81 141 THR A O 1
ATOM 1093 N N . ARG A 1 142 ? -0.315 10.385 -8.441 1.00 84.81 142 ARG A N 1
ATOM 1094 C CA . AR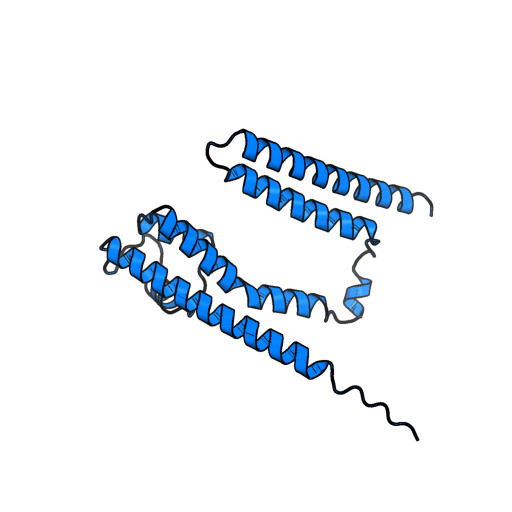G A 1 142 ? -0.112 11.480 -7.474 1.00 84.81 142 ARG A CA 1
ATOM 1095 C C . ARG A 1 142 ? -1.164 12.585 -7.596 1.00 84.81 142 ARG A C 1
ATOM 1097 O O . ARG A 1 142 ? -1.570 13.128 -6.572 1.00 84.81 142 ARG A O 1
ATOM 1104 N N . ALA A 1 143 ? -1.615 12.913 -8.807 1.00 87.69 143 ALA A N 1
ATOM 1105 C CA . ALA A 1 143 ? -2.647 13.924 -9.041 1.00 87.69 143 ALA A CA 1
ATOM 1106 C C . ALA A 1 143 ? -4.001 13.517 -8.431 1.00 87.69 143 ALA A C 1
ATOM 1108 O O . ALA A 1 143 ? -4.714 14.362 -7.875 1.00 87.69 143 ALA A O 1
ATOM 1109 N N . GLN A 1 144 ? -4.318 12.216 -8.468 1.00 8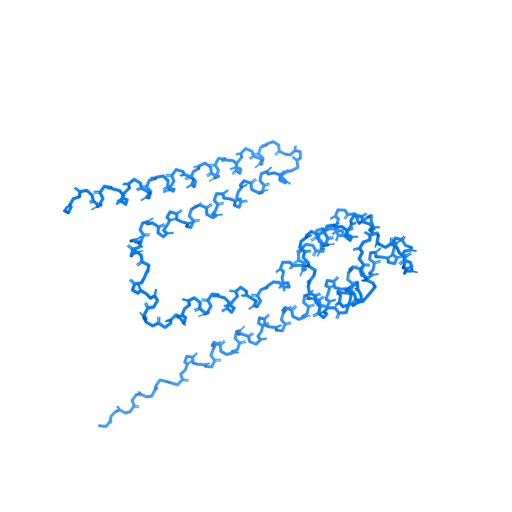5.31 144 GLN A N 1
ATOM 1110 C CA . GLN A 1 144 ? -5.500 11.637 -7.824 1.00 85.31 144 GLN A CA 1
ATOM 1111 C C . GLN A 1 144 ? -5.493 11.868 -6.304 1.00 85.31 144 GLN A C 1
ATOM 1113 O O . GLN A 1 144 ? -6.526 12.208 -5.729 1.00 85.31 144 GLN A O 1
ATOM 1118 N N . TRP A 1 145 ? -4.322 11.778 -5.667 1.00 84.19 145 TRP A N 1
ATOM 1119 C CA . TRP A 1 145 ? -4.152 11.925 -4.215 1.00 84.19 145 TRP A CA 1
ATOM 1120 C C . TRP A 1 145 ? -3.707 13.328 -3.763 1.00 84.19 145 TRP A C 1
ATOM 1122 O O . TRP A 1 145 ? -3.424 13.532 -2.587 1.00 84.19 145 TRP A O 1
ATOM 1132 N N . ALA A 1 146 ? -3.664 14.327 -4.653 1.00 77.88 146 ALA A N 1
ATOM 1133 C CA . ALA A 1 146 ? -3.136 15.668 -4.354 1.00 77.88 146 ALA A CA 1
ATOM 1134 C C . ALA A 1 146 ? -3.986 16.526 -3.376 1.00 77.88 146 ALA A C 1
ATOM 1136 O O . ALA A 1 146 ? -3.648 17.685 -3.124 1.00 77.88 146 ALA A O 1
ATOM 1137 N N . GLY A 1 147 ? -5.070 15.986 -2.807 1.00 69.50 147 GLY A N 1
ATOM 1138 C CA . GLY A 1 147 ? -5.930 16.685 -1.843 1.00 69.50 147 GLY A CA 1
ATOM 1139 C C . GLY A 1 147 ? -6.629 17.927 -2.422 1.00 69.50 147 GLY A C 1
ATOM 1140 O O . GLY A 1 147 ? -6.951 17.975 -3.611 1.00 69.50 147 GLY A O 1
ATOM 1141 N N . ASN A 1 148 ? -6.862 18.944 -1.582 1.00 77.75 148 ASN A N 1
ATOM 1142 C CA . ASN A 1 148 ? -7.545 20.204 -1.935 1.00 77.75 148 ASN A CA 1
ATOM 1143 C C . ASN A 1 148 ? -6.634 21.263 -2.587 1.00 77.75 148 ASN A C 1
ATOM 1145 O O . ASN A 1 148 ? -6.997 22.434 -2.628 1.00 77.75 148 ASN A O 1
ATOM 1149 N N . SER A 1 149 ? -5.449 20.895 -3.082 1.00 84.06 149 SER A N 1
ATOM 1150 C CA . SER A 1 149 ? -4.521 21.854 -3.690 1.00 84.06 149 SER A CA 1
ATOM 1151 C C . SER A 1 149 ? -4.625 21.822 -5.225 1.00 84.06 149 SER A C 1
ATOM 1153 O O . SER A 1 149 ? -3.958 21.000 -5.863 1.00 84.06 149 SER A O 1
ATOM 1155 N N . PRO A 1 150 ?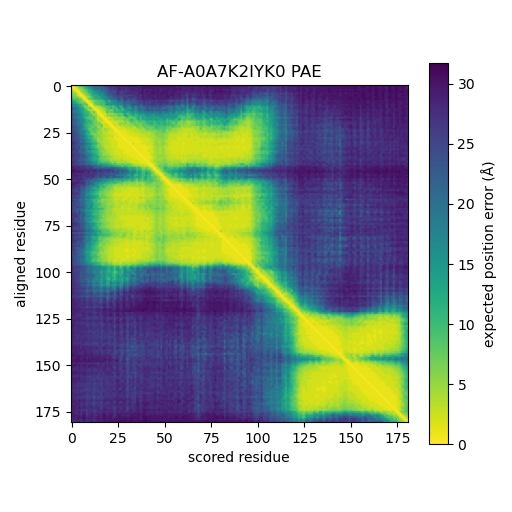 -5.456 22.684 -5.851 1.00 84.62 150 PRO A N 1
ATOM 1156 C CA . PRO A 1 150 ? -5.684 22.656 -7.296 1.00 84.62 150 PRO A CA 1
ATOM 1157 C C . PRO A 1 150 ? -4.404 22.936 -8.091 1.00 84.62 150 PRO A C 1
ATOM 1159 O O . PRO A 1 150 ? -4.142 22.240 -9.063 1.00 84.62 150 PRO A O 1
ATOM 1162 N N . ALA A 1 151 ? -3.555 23.860 -7.627 1.00 87.62 151 ALA A N 1
ATOM 1163 C CA . ALA A 1 151 ? -2.285 24.179 -8.281 1.00 87.62 151 ALA A CA 1
ATOM 1164 C C . ALA A 1 151 ? -1.332 22.972 -8.346 1.00 87.62 151 ALA A C 1
ATOM 1166 O O . ALA A 1 151 ? -0.718 22.708 -9.377 1.00 87.62 151 ALA A O 1
ATOM 1167 N N . ARG A 1 152 ? -1.249 22.191 -7.259 1.00 84.19 152 ARG A N 1
ATOM 1168 C CA . ARG A 1 152 ? -0.426 20.976 -7.210 1.00 84.19 152 ARG A CA 1
ATOM 1169 C C . ARG A 1 152 ? -0.981 19.881 -8.117 1.00 84.19 152 ARG A C 1
ATOM 1171 O O . ARG A 1 152 ? -0.205 19.176 -8.753 1.00 84.19 152 ARG A O 1
ATOM 1178 N N . ARG A 1 153 ? -2.310 19.729 -8.174 1.00 89.06 153 ARG A N 1
ATOM 1179 C CA . ARG A 1 153 ? -2.960 18.777 -9.083 1.00 89.06 153 ARG A CA 1
ATOM 1180 C C . ARG A 1 153 ? -2.679 19.138 -10.541 1.00 89.06 153 ARG A C 1
ATOM 1182 O O . ARG A 1 153 ? -2.283 18.249 -11.281 1.00 89.06 153 ARG A O 1
ATOM 1189 N N . SER A 1 154 ? -2.828 20.407 -10.925 1.00 90.94 154 SER A N 1
ATOM 1190 C CA . SER A 1 154 ? -2.552 20.867 -12.292 1.00 90.94 154 SER A CA 1
ATOM 1191 C C . SER A 1 154 ? -1.104 20.606 -12.705 1.00 90.94 154 SER A C 1
ATOM 1193 O O . SER A 1 154 ? -0.891 19.953 -13.715 1.00 90.94 154 SER A O 1
ATOM 1195 N N . ALA A 1 155 ? -0.123 20.961 -11.869 1.00 91.50 155 ALA A N 1
ATOM 1196 C CA . ALA A 1 155 ? 1.289 20.719 -12.181 1.00 91.50 155 ALA A CA 1
ATOM 1197 C C . ALA A 1 155 ? 1.617 19.228 -12.412 1.00 91.50 155 ALA A C 1
ATOM 1199 O O . ALA A 1 155 ? 2.387 18.882 -13.302 1.00 91.50 155 ALA A O 1
ATOM 1200 N N . LEU A 1 156 ? 1.008 18.323 -11.635 1.00 90.56 156 LEU A N 1
ATOM 1201 C CA . LEU A 1 156 ? 1.183 16.879 -11.825 1.00 90.56 156 LEU A CA 1
ATOM 1202 C C . LEU A 1 156 ? 0.524 16.374 -13.117 1.00 90.56 156 LEU A C 1
ATOM 1204 O O . LEU A 1 156 ? 1.010 15.413 -13.708 1.00 90.56 156 LEU A O 1
ATOM 1208 N N . LEU A 1 157 ? -0.582 16.987 -13.544 1.00 91.31 157 LEU A N 1
ATOM 1209 C CA . LEU A 1 157 ? -1.219 16.664 -14.820 1.00 91.31 157 LEU A CA 1
ATOM 1210 C C . LEU A 1 157 ? -0.373 17.161 -15.998 1.00 91.31 157 LEU A C 1
ATOM 1212 O O . LEU A 1 157 ? -0.181 16.396 -16.938 1.00 91.31 157 LEU A O 1
ATOM 1216 N N . ASP A 1 158 ? 0.202 18.361 -15.901 1.00 91.56 158 ASP A N 1
ATOM 1217 C CA . ASP A 1 158 ? 1.108 18.917 -16.915 1.00 91.56 158 ASP A CA 1
ATOM 1218 C C . ASP A 1 158 ? 2.366 18.039 -17.078 1.00 91.56 158 ASP A C 1
ATOM 1220 O O . ASP A 1 158 ? 2.770 17.692 -18.193 1.00 91.56 158 ASP A O 1
ATOM 1224 N N . ASP A 1 159 ? 2.950 17.589 -15.961 1.00 90.56 159 ASP A N 1
ATOM 1225 C CA . ASP A 1 159 ? 4.071 16.643 -15.965 1.00 90.56 159 ASP A CA 1
ATOM 1226 C C . ASP A 1 159 ? 3.681 15.299 -16.611 1.00 90.56 159 ASP A C 1
ATOM 1228 O O . ASP A 1 159 ? 4.448 14.732 -17.397 1.00 90.56 159 ASP A O 1
ATOM 1232 N N . ALA A 1 160 ? 2.488 14.775 -16.303 1.00 90.44 160 ALA A N 1
ATOM 1233 C CA . ALA A 1 160 ? 1.988 13.538 -16.903 1.00 90.44 160 ALA A CA 1
ATOM 1234 C C . ALA A 1 160 ? 1.785 13.680 -18.418 1.00 90.44 160 ALA A C 1
ATOM 1236 O O . ALA A 1 160 ? 2.175 12.790 -19.178 1.00 90.44 160 ALA A O 1
ATOM 1237 N N . GLU A 1 161 ? 1.215 14.800 -18.859 1.00 94.38 161 GLU A N 1
ATOM 1238 C CA . GLU A 1 161 ? 1.000 15.115 -20.268 1.00 94.38 161 GLU A CA 1
ATOM 1239 C C . GLU A 1 161 ? 2.328 15.169 -21.030 1.00 94.38 161 GLU A C 1
ATOM 1241 O O . GLU A 1 161 ? 2.491 14.481 -22.042 1.00 94.38 161 GLU A O 1
ATOM 1246 N N . GLY A 1 162 ? 3.325 15.882 -20.497 1.00 91.06 162 GLY A N 1
ATOM 1247 C CA . GLY A 1 162 ? 4.654 15.962 -21.106 1.00 91.06 162 GLY A CA 1
ATOM 1248 C C . GLY A 1 162 ? 5.309 14.588 -21.289 1.00 91.06 162 GLY A C 1
ATOM 1249 O O . GLY A 1 162 ? 5.950 14.319 -22.310 1.00 91.06 162 GLY A O 1
ATOM 1250 N N . ARG A 1 163 ? 5.104 13.671 -20.338 1.00 92.81 163 ARG A N 1
ATOM 1251 C CA . ARG A 1 163 ? 5.589 12.289 -20.446 1.00 92.81 163 ARG A CA 1
ATOM 1252 C C . ARG A 1 163 ? 4.827 11.484 -21.491 1.00 92.81 163 ARG A C 1
ATOM 1254 O O . ARG A 1 163 ? 5.466 10.785 -22.273 1.00 92.81 163 ARG A O 1
ATOM 1261 N N . LEU A 1 164 ? 3.505 11.617 -21.580 1.00 91.88 164 LEU A N 1
ATOM 1262 C CA . LEU A 1 164 ? 2.705 10.951 -22.616 1.00 91.88 164 LEU A CA 1
ATOM 1263 C C . LEU A 1 164 ? 3.096 11.402 -24.030 1.00 91.88 164 LEU A C 1
ATOM 1265 O O . LEU A 1 164 ? 3.191 10.568 -24.933 1.00 91.88 164 LEU A O 1
ATOM 1269 N N . VAL A 1 165 ? 3.423 12.682 -24.219 1.00 92.94 165 VAL A N 1
ATOM 1270 C CA . VAL A 1 165 ? 3.961 13.188 -25.493 1.00 92.94 165 VAL A CA 1
ATOM 1271 C C . VAL A 1 165 ? 5.284 12.498 -25.853 1.00 92.94 165 VAL A C 1
ATOM 1273 O O . VAL A 1 165 ? 5.477 12.104 -27.005 1.00 92.94 165 VAL A O 1
ATOM 1276 N N . GLN A 1 166 ? 6.172 12.259 -24.880 1.00 85.44 166 GLN A N 1
ATOM 1277 C CA . GLN A 1 166 ? 7.416 11.505 -25.104 1.00 85.44 166 GLN A CA 1
ATOM 1278 C C . GLN A 1 166 ? 7.149 10.047 -25.511 1.00 85.44 166 GLN A C 1
ATOM 1280 O O . GLN A 1 166 ? 7.841 9.525 -26.388 1.00 85.44 166 GLN A O 1
ATOM 1285 N N . VAL A 1 167 ? 6.129 9.397 -24.936 1.00 90.56 167 VAL A N 1
ATOM 1286 C CA . VAL A 1 167 ? 5.701 8.044 -25.344 1.00 90.56 167 VAL A CA 1
ATOM 1287 C C . VAL A 1 167 ? 5.256 8.034 -26.806 1.00 90.56 167 VAL A C 1
ATOM 1289 O O . VAL A 1 167 ? 5.701 7.190 -27.586 1.00 90.56 167 VAL A O 1
ATOM 1292 N N . LEU A 1 168 ? 4.402 8.985 -27.194 1.00 90.19 168 LEU A N 1
ATOM 1293 C CA . LEU A 1 168 ? 3.894 9.094 -28.562 1.00 90.19 168 LEU A CA 1
ATOM 1294 C C . LEU A 1 168 ? 5.018 9.382 -29.562 1.00 90.19 168 LEU A C 1
ATOM 1296 O O . LEU A 1 168 ? 5.076 8.745 -30.615 1.00 90.19 168 LEU A O 1
ATOM 1300 N N . ALA A 1 169 ? 5.950 10.273 -29.218 1.00 84.81 169 ALA A N 1
ATOM 1301 C CA . ALA A 1 169 ? 7.123 10.561 -30.038 1.00 84.81 169 ALA A CA 1
ATOM 1302 C C . ALA A 1 169 ? 8.009 9.319 -30.218 1.00 84.81 169 ALA A C 1
ATOM 1304 O O . ALA A 1 169 ? 8.447 9.018 -31.331 1.00 84.81 169 ALA A O 1
ATOM 1305 N N . ALA A 1 170 ? 8.227 8.552 -29.146 1.00 83.56 170 ALA A N 1
ATOM 1306 C CA . ALA A 1 170 ? 8.988 7.312 -29.203 1.00 83.56 170 ALA A CA 1
ATOM 1307 C C . ALA A 1 170 ? 8.319 6.253 -30.092 1.00 83.56 170 ALA A C 1
ATOM 1309 O O . ALA A 1 170 ? 8.994 5.605 -30.898 1.00 83.56 170 ALA A O 1
ATOM 1310 N N . LEU A 1 171 ? 6.995 6.107 -29.983 1.00 85.56 171 LEU A N 1
ATOM 1311 C CA . LEU A 1 171 ? 6.203 5.193 -30.803 1.00 85.56 171 LEU A CA 1
ATOM 1312 C C . LEU A 1 171 ? 6.240 5.594 -32.283 1.00 85.56 171 LEU A C 1
ATOM 1314 O O . LEU A 1 171 ? 6.449 4.749 -33.156 1.00 85.56 171 LEU A O 1
ATOM 1318 N N . HIS A 1 172 ? 6.094 6.889 -32.570 1.00 84.38 172 HIS A N 1
ATOM 1319 C CA . HIS A 1 172 ? 6.180 7.422 -33.924 1.00 84.38 172 HIS A CA 1
ATOM 1320 C C . HIS A 1 172 ? 7.570 7.184 -34.533 1.00 84.38 172 HIS A C 1
ATOM 1322 O O . HIS A 1 172 ? 7.679 6.631 -35.626 1.00 84.38 172 HIS A O 1
ATOM 1328 N N . ALA A 1 173 ? 8.639 7.495 -33.794 1.00 79.50 173 ALA A N 1
ATOM 1329 C CA . ALA A 1 173 ? 10.022 7.290 -34.228 1.00 79.50 173 ALA A CA 1
ATOM 1330 C C . ALA A 1 173 ? 10.407 5.809 -34.412 1.00 79.50 173 ALA A C 1
ATOM 1332 O O . ALA A 1 173 ? 11.370 5.494 -35.118 1.00 79.50 173 ALA A O 1
ATOM 1333 N N . ALA A 1 174 ? 9.711 4.890 -33.743 1.00 76.44 174 ALA A N 1
ATOM 1334 C CA . ALA A 1 174 ? 9.865 3.458 -33.968 1.00 76.44 174 ALA A CA 1
ATOM 1335 C C . ALA A 1 174 ? 9.160 3.016 -35.256 1.00 76.44 174 ALA A C 1
ATOM 1337 O O . ALA A 1 174 ? 9.735 2.271 -36.048 1.00 76.44 174 ALA A O 1
ATOM 1338 N N . ARG A 1 175 ? 7.950 3.536 -35.497 1.00 76.94 175 ARG A N 1
ATOM 1339 C CA . ARG A 1 175 ? 7.136 3.230 -36.678 1.00 76.94 175 ARG A CA 1
ATOM 1340 C C . ARG A 1 175 ? 7.750 3.756 -37.979 1.00 76.94 175 ARG A C 1
ATOM 1342 O O . ARG A 1 175 ? 7.678 3.085 -39.006 1.00 76.94 175 ARG A O 1
ATOM 1349 N N . THR A 1 176 ? 8.397 4.921 -37.948 1.00 74.81 176 THR A N 1
ATOM 1350 C CA . THR A 1 176 ? 9.107 5.464 -39.119 1.00 74.81 176 THR A CA 1
ATOM 1351 C C . THR A 1 176 ? 10.375 4.676 -39.448 1.00 74.81 176 THR A C 1
ATOM 1353 O O . THR A 1 176 ? 10.665 4.453 -40.619 1.00 74.81 176 THR A O 1
ATOM 1356 N N . ARG A 1 177 ? 11.088 4.155 -38.440 1.00 61.22 177 ARG A N 1
ATOM 1357 C CA . ARG A 1 177 ? 12.252 3.272 -38.646 1.00 61.22 177 ARG A CA 1
ATOM 1358 C C . ARG A 1 177 ? 11.895 1.929 -39.271 1.00 61.22 177 ARG A C 1
ATOM 1360 O O . ARG A 1 177 ? 12.677 1.407 -40.054 1.00 61.22 177 ARG A O 1
ATOM 1367 N N . THR A 1 178 ? 10.722 1.383 -38.959 1.00 54.03 178 THR A N 1
ATOM 1368 C CA . THR A 1 178 ? 10.225 0.157 -39.601 1.00 54.03 178 THR A CA 1
ATOM 1369 C C . THR A 1 178 ? 9.781 0.364 -41.049 1.00 54.03 178 THR A C 1
ATOM 1371 O O . THR A 1 178 ? 9.685 -0.611 -41.777 1.00 54.03 178 THR A O 1
ATOM 1374 N N . SER A 1 179 ? 9.532 1.607 -41.477 1.00 49.84 179 SER A N 1
ATOM 1375 C CA . SER A 1 179 ? 9.089 1.925 -42.843 1.00 49.84 179 SER A CA 1
ATOM 1376 C C . SER A 1 179 ? 10.240 2.219 -43.816 1.00 49.84 179 SER A C 1
ATOM 1378 O O . SER A 1 179 ? 9.983 2.419 -44.999 1.00 49.84 179 SER A O 1
ATOM 1380 N N . ALA A 1 180 ? 11.485 2.278 -43.332 1.00 48.72 180 ALA A N 1
ATOM 1381 C CA . ALA A 1 180 ? 12.683 2.582 -44.120 1.00 48.72 180 ALA A CA 1
ATOM 1382 C C . ALA A 1 180 ? 13.527 1.332 -44.446 1.00 48.72 180 ALA A C 1
ATOM 1384 O O . ALA A 1 180 ? 14.725 1.455 -44.705 1.00 48.72 180 ALA A O 1
ATOM 1385 N N . ARG A 1 181 ? 12.931 0.137 -44.376 1.00 42.69 181 ARG A N 1
ATOM 1386 C CA . ARG A 1 181 ? 13.607 -1.140 -44.612 1.00 42.69 181 ARG A CA 1
ATOM 1387 C C . ARG A 1 181 ? 12.916 -1.941 -45.700 1.00 42.69 181 ARG A C 1
ATOM 1389 O O . ARG A 1 181 ? 11.667 -1.962 -45.683 1.00 42.69 181 ARG A O 1
#

Secondary structure (DSSP, 8-state):
-------SSHHHHHHHHHHHHHHHHHHHHHHHHHHHHHHHHTT--SS-STT--HHHHHHHHTTSSPPPHHHHHHHHHHTT--HHHHHHHHHHHHHTTHHHHHHHHHHHHT--HHHHSSS----HHHHHHHHHHHHHHHHHHHHHT-TT-HHHHHHHHHHHHHHHHHHHHHHHHHHHHHT--

Foldseek 3Di:
DDPPDDDPPVVVVVVVLVVLVVQLLVLQQVLLCLLVVLCVVLVNDDDPLPPDDPVRNVCSNRSVDQDDPVVLVSSCVSSVPDPVSSVSNVVSSVSNCRSVVVVVVVVVVVDDPVVVVPDPCLPPLQVLLVVLQVQLVVLQVCLVVVPPDVVSNVVSNVSSVVSNVSNVVSVVVSVVVVVVD

Mean predicted aligned error: 17.96 Å

pLDDT: mean 73.93, std 16.77, range [37.56, 94.38]

Radius of gyration: 22.76 Å; Cα contacts (8 Å, |Δi|>4): 130; chains: 1; bounding box: 68×42×66 Å

Sequence (181 aa):
MNDDRPVSAKSKEAQVDQDADSLCTESKKALGVHLKRLRKVAGLSGYRLSGVDQSTVSRIETGRIRPSHELLTRLLDAYEADQEGREQAYLLWDQAQLPLQTRRRQVEGTRPAWDQAARPACGPTLLAGASAAEDAARYLTRAQWAGNSPARRSALLDDAEGRLVQVLAALHAARTRTSAR

Organism: NCBI:txid53437